Protein AF-A0A832K6R5-F1 (afdb_monomer)

Solvent-accessible surface area (backbone atoms only — not comparable to full-atom values): 10266 Å² total; per-residue (Å²): 134,84,82,78,75,84,70,87,78,79,54,73,65,67,72,42,62,40,43,35,38,43,34,38,44,28,71,60,88,85,54,95,47,67,65,58,51,36,52,52,49,33,44,78,78,39,61,68,74,54,73,56,98,76,30,43,34,41,79,48,27,33,39,30,78,76,49,78,47,78,53,94,74,34,39,38,40,36,29,38,37,37,66,19,28,43,72,40,52,34,45,51,51,53,28,46,50,75,52,17,74,45,34,41,41,35,38,57,48,74,44,87,55,59,34,64,69,46,48,60,68,72,26,89,45,72,68,88,71,89,59,61,98,66,44,66,49,58,30,49,48,95,45,72,63,29,56,34,40,36,41,37,34,55,83,71,30,30,40,34,41,40,31,44,38,40,91,74,23,69,50,58,48,52,54,50,48,58,51,44,73,61,20,45,68,130

Mean predicted aligned error: 9.2 Å

pLDDT: mean 78.08, std 15.53, range [36.84, 93.56]

Sequence (186 aa):
MKKTRNTRNRDKIGYLKYTGTLTFSSENRSRVNPVHDLVRSLAEYQRYKGRRDGYYSFTSGQVTLLNEVQHDDEVKLYLEFKSARPRFIDLLVEAALKQAEECILAFSIKGDSINFKALKEVSGLVDDGVGDESENFNVALPLEGASVKVAAYPKASMLSLLASLNRESLKPSEILRILFRKVLKK

Secondary structure (DSSP, 8-state):
-------TTS-TGGGPPEEEEEEEEE--TT-S-HHHHHHHHHHTTS-EEEEETTEEEESS-EEEEEEEEEETTEEEEEEEEEEE-HHHHHHHHHHHHTT-SEEEEEEEEE-TTB-HHHHHHHHS---S----TTS-EEEEEEETTEEEEEEEEGGGTEEEEEEEEETTSPPHHHHHHHHHHHHB--

Radius of gyration: 18.06 Å; Cα contacts (8 Å, |Δi|>4): 351; chains: 1; bounding box: 46×40×61 Å

Nearest PDB structures (foldseek):
  8iuf-assembly1_QB  TM=4.633E-01  e=1.280E-01  Euglena gracilis
  7bgb-assembly1_G  TM=3.757E-01  e=4.287E-01  Homo sapiens
  8ouf-assembly1_C  TM=3.525E-01  e=4.047E-01  Homo sapiens
  7bgb-assembly1_C  TM=3.266E-01  e=9.597E-01  Homo sapiens
  4net-assembly2_B  TM=1.671E-01  e=5.717E+00  Acinetobacter baumannii

Structure (mmCIF, N/CA/C/O backbone):
data_AF-A0A832K6R5-F1
#
_entry.id   AF-A0A832K6R5-F1
#
loop_
_atom_site.group_PDB
_atom_site.id
_atom_site.type_symbol
_atom_site.label_atom_id
_atom_site.label_alt_id
_atom_site.label_comp_id
_atom_site.label_asym_id
_atom_site.label_entity_id
_atom_site.label_seq_id
_atom_site.pdbx_PDB_ins_code
_atom_site.Cartn_x
_atom_site.Cartn_y
_atom_site.Cartn_z
_atom_site.occupancy
_atom_site.B_iso_or_equiv
_atom_site.auth_seq_id
_atom_site.auth_comp_id
_atom_site.auth_asym_id
_atom_site.auth_atom_id
_atom_site.pdbx_PDB_model_num
ATOM 1 N N . MET A 1 1 ? -9.248 29.033 -35.775 1.00 41.56 1 MET A N 1
ATOM 2 C CA . MET A 1 1 ? -8.436 27.811 -35.554 1.00 41.56 1 MET A CA 1
ATOM 3 C C . MET A 1 1 ? -8.776 27.218 -34.188 1.00 41.56 1 MET A C 1
ATOM 5 O O . MET A 1 1 ? -8.536 27.862 -33.173 1.00 41.56 1 MET A O 1
ATOM 9 N N . LYS A 1 2 ? -9.415 26.040 -34.151 1.00 37.12 2 LYS A N 1
ATOM 10 C CA . LYS A 1 2 ? -9.795 25.349 -32.907 1.00 37.12 2 LYS A CA 1
ATOM 11 C C . LYS A 1 2 ? -8.534 24.808 -32.220 1.00 37.12 2 LYS A C 1
ATOM 13 O O . LYS A 1 2 ? -7.867 23.942 -32.772 1.00 37.12 2 LYS A O 1
ATOM 18 N N . LYS A 1 3 ? -8.217 25.298 -31.016 1.00 37.50 3 LYS A N 1
ATOM 19 C CA . LYS A 1 3 ? -7.226 24.674 -30.125 1.00 37.50 3 LYS A CA 1
ATOM 20 C C . LYS A 1 3 ? -7.822 23.374 -29.584 1.00 37.50 3 LYS A C 1
ATOM 22 O O . LYS A 1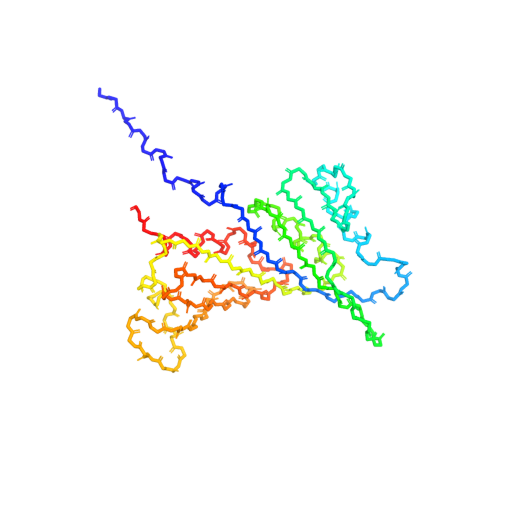 3 ? -8.564 23.387 -28.604 1.00 37.50 3 LYS A O 1
ATOM 27 N N . THR A 1 4 ? -7.515 22.251 -30.221 1.00 38.91 4 THR A N 1
ATOM 28 C CA . THR A 1 4 ? -7.760 20.911 -29.680 1.00 38.91 4 THR A CA 1
ATOM 29 C C . THR A 1 4 ? -6.878 20.736 -28.444 1.00 38.91 4 THR A C 1
ATOM 31 O O . THR A 1 4 ? -5.707 20.374 -28.526 1.00 38.91 4 THR A O 1
ATOM 34 N N . ARG A 1 5 ? -7.429 21.060 -27.267 1.00 39.88 5 ARG A N 1
ATOM 35 C CA . ARG A 1 5 ? -6.835 20.698 -25.977 1.00 39.88 5 ARG A CA 1
ATOM 36 C C . ARG A 1 5 ? -6.729 19.176 -25.936 1.00 39.88 5 ARG A C 1
ATOM 38 O O . ARG A 1 5 ? -7.737 18.484 -25.841 1.00 39.88 5 ARG A O 1
ATOM 45 N N . ASN A 1 6 ? -5.506 18.668 -26.020 1.00 36.84 6 ASN A N 1
ATOM 46 C CA . ASN A 1 6 ? -5.202 17.255 -25.864 1.00 36.84 6 ASN A CA 1
ATOM 47 C C . ASN A 1 6 ? -5.370 16.871 -24.379 1.00 36.84 6 ASN A C 1
ATOM 49 O O . ASN A 1 6 ? -4.419 16.863 -23.602 1.00 36.84 6 ASN A O 1
ATOM 53 N N . THR A 1 7 ? -6.614 16.642 -23.953 1.00 38.62 7 THR A N 1
ATOM 54 C CA . THR A 1 7 ? -7.007 16.255 -22.585 1.00 38.62 7 THR A CA 1
ATOM 55 C C . THR A 1 7 ? -6.908 14.749 -22.327 1.00 38.62 7 THR A C 1
ATOM 57 O O . THR A 1 7 ? -7.189 14.303 -21.219 1.00 38.62 7 THR A O 1
ATOM 60 N N . ARG A 1 8 ? -6.472 13.939 -23.303 1.00 40.12 8 ARG A N 1
ATOM 61 C CA . ARG A 1 8 ? -6.546 12.468 -23.220 1.00 40.12 8 ARG A CA 1
ATOM 62 C C . ARG A 1 8 ? -5.526 11.788 -22.299 1.00 40.12 8 ARG A C 1
ATOM 64 O O . ARG A 1 8 ? -5.692 10.607 -22.025 1.00 40.12 8 ARG A O 1
ATOM 71 N N . ASN A 1 9 ? -4.519 12.498 -21.785 1.00 40.19 9 ASN A N 1
ATOM 72 C CA . ASN A 1 9 ? -3.447 11.879 -20.989 1.00 40.19 9 ASN A CA 1
ATOM 73 C C . ASN A 1 9 ? -3.440 12.230 -19.494 1.00 40.19 9 ASN A C 1
ATOM 75 O O . ASN A 1 9 ? -2.520 11.814 -18.792 1.00 40.19 9 ASN A O 1
ATOM 79 N N . ARG A 1 10 ? -4.426 12.979 -18.974 1.00 37.56 10 ARG A N 1
ATOM 80 C CA . ARG A 1 10 ? -4.350 13.447 -17.579 1.00 37.56 10 ARG A CA 1
ATOM 81 C C . ARG A 1 10 ? -4.743 12.438 -16.500 1.00 37.56 10 ARG A C 1
ATOM 83 O O . ARG A 1 10 ? -4.185 12.576 -15.423 1.00 37.56 10 ARG A O 1
ATOM 90 N N . ASP A 1 11 ? -5.545 11.402 -16.762 1.00 46.94 11 ASP A N 1
ATOM 91 C CA . ASP A 1 11 ? -6.074 10.575 -15.657 1.00 46.94 11 ASP A CA 1
ATOM 92 C C . ASP A 1 11 ? -6.228 9.072 -15.957 1.00 46.94 11 ASP A C 1
ATOM 94 O O . ASP A 1 11 ? -7.131 8.440 -15.422 1.00 46.94 11 ASP A O 1
ATOM 98 N N . LYS A 1 12 ? -5.347 8.429 -16.746 1.00 50.97 12 LYS A N 1
ATOM 99 C CA . LYS A 1 12 ? -5.380 6.945 -16.855 1.00 50.97 12 LYS A CA 1
ATOM 100 C C . LYS A 1 12 ? -5.241 6.263 -15.481 1.00 50.97 12 LYS A C 1
ATOM 102 O O . LYS A 1 12 ? -5.856 5.233 -15.242 1.00 50.97 12 LYS A O 1
ATOM 107 N N . ILE A 1 13 ? -4.515 6.900 -14.560 1.00 52.34 13 ILE A N 1
ATOM 108 C CA . ILE A 1 13 ? -4.302 6.460 -13.172 1.00 52.34 13 ILE A CA 1
ATOM 109 C C . ILE A 1 13 ? -5.612 6.490 -12.363 1.00 52.34 13 ILE A C 1
ATOM 111 O O . ILE A 1 13 ? -5.863 5.596 -11.564 1.00 52.34 13 ILE A O 1
ATOM 115 N N . GLY A 1 14 ? -6.489 7.472 -12.607 1.00 50.75 14 GLY A N 1
ATOM 116 C CA . GLY A 1 14 ? -7.762 7.632 -11.891 1.00 50.75 14 GLY A CA 1
ATOM 117 C C . GLY A 1 14 ? -8.763 6.492 -12.111 1.00 50.75 14 GLY A C 1
ATOM 118 O O . GLY A 1 14 ? -9.665 6.306 -11.293 1.00 50.75 14 GLY A O 1
ATOM 119 N N . TYR A 1 15 ? -8.588 5.720 -13.188 1.00 51.62 15 TYR A N 1
ATOM 120 C CA . TYR A 1 15 ? -9.436 4.579 -13.544 1.00 51.62 15 TYR A CA 1
ATOM 121 C C . TYR A 1 15 ? -8.842 3.225 -13.145 1.00 51.62 15 TYR A C 1
ATOM 123 O O . TYR A 1 15 ? -9.534 2.210 -13.250 1.00 51.62 15 TYR A O 1
ATOM 131 N N . LEU A 1 16 ? -7.588 3.191 -12.687 1.00 62.53 16 LEU A N 1
ATOM 132 C CA . LEU A 1 16 ? -6.966 1.955 -12.235 1.00 62.53 16 LEU A CA 1
ATOM 133 C C . LEU A 1 16 ? -7.565 1.548 -10.889 1.00 62.53 16 LEU A C 1
ATOM 135 O O . LEU A 1 16 ? -7.694 2.346 -9.959 1.00 62.53 16 LEU A O 1
ATOM 139 N N . LYS A 1 17 ? -7.959 0.280 -10.823 1.00 65.81 17 LYS A N 1
ATOM 140 C CA . LYS A 1 17 ? -8.373 -0.382 -9.596 1.00 65.81 17 LYS A CA 1
ATOM 141 C C . LYS A 1 17 ? -7.177 -1.130 -9.042 1.00 65.81 17 LYS A C 1
ATOM 143 O O . LYS A 1 17 ? -6.614 -1.972 -9.735 1.00 65.81 17 LYS A O 1
ATOM 148 N N . TYR A 1 18 ? -6.825 -0.842 -7.800 1.00 73.69 18 TYR A N 1
ATOM 149 C CA . TYR A 1 18 ? -5.685 -1.466 -7.143 1.00 73.69 18 TYR A CA 1
ATOM 150 C C . TYR A 1 18 ? -6.144 -2.559 -6.189 1.00 73.69 18 TYR A C 1
ATOM 152 O O . TYR A 1 18 ? -7.237 -2.492 -5.614 1.00 73.69 18 TYR A O 1
ATOM 160 N N . THR A 1 19 ? -5.285 -3.564 -6.057 1.00 81.00 19 THR A N 1
ATOM 161 C CA . THR A 1 19 ? -5.368 -4.588 -5.022 1.00 81.00 19 THR A CA 1
ATOM 162 C C . THR A 1 19 ? -4.014 -4.697 -4.349 1.00 81.00 19 THR A C 1
ATOM 164 O O . THR A 1 19 ? -2.984 -4.672 -5.026 1.00 81.00 19 THR A O 1
ATOM 167 N N . GLY A 1 20 ? -4.015 -4.788 -3.030 1.00 85.81 20 GLY A N 1
ATOM 168 C CA . GLY A 1 20 ? -2.789 -4.820 -2.256 1.00 85.81 20 GLY A CA 1
ATOM 169 C C . GLY A 1 20 ? -3.057 -5.013 -0.785 1.00 85.81 20 GLY A C 1
ATOM 170 O O . GLY A 1 20 ? -4.200 -5.239 -0.384 1.00 85.81 20 GLY A O 1
ATOM 171 N N . THR A 1 21 ? -1.994 -4.907 -0.004 1.00 88.38 21 THR A N 1
ATOM 172 C CA . THR A 1 21 ? -2.042 -5.004 1.437 1.00 88.38 21 THR A CA 1
ATOM 173 C C . THR A 1 21 ? -1.595 -3.728 2.129 1.00 88.38 21 THR A C 1
ATOM 175 O O . THR A 1 21 ? -0.762 -2.975 1.626 1.00 88.38 21 THR A O 1
ATOM 178 N N . LEU A 1 22 ? -2.182 -3.474 3.293 1.00 86.06 22 LEU A N 1
ATOM 179 C CA . LEU A 1 22 ? -1.719 -2.455 4.221 1.00 86.06 22 LEU A CA 1
ATOM 180 C C . LEU A 1 22 ? -1.417 -3.127 5.552 1.00 86.06 22 LEU A C 1
ATOM 182 O O . LEU A 1 22 ? -2.254 -3.868 6.071 1.00 86.06 22 LEU A O 1
ATOM 186 N N . THR A 1 23 ? -0.244 -2.820 6.088 1.00 87.56 23 THR A N 1
ATOM 187 C CA . THR A 1 23 ? 0.207 -3.301 7.383 1.00 87.56 23 THR A CA 1
ATOM 188 C C . THR A 1 23 ? 0.514 -2.125 8.291 1.00 87.56 23 THR A C 1
ATOM 190 O O . THR A 1 23 ? 1.248 -1.230 7.888 1.00 87.56 23 THR A O 1
ATOM 193 N N . PHE A 1 24 ? -0.014 -2.102 9.509 1.00 85.88 24 PHE A N 1
ATOM 194 C CA . PHE A 1 24 ? 0.351 -1.089 10.504 1.00 85.88 24 PHE A CA 1
ATOM 195 C C . PHE A 1 24 ? 0.257 -1.653 11.915 1.00 85.88 24 PHE A C 1
ATOM 197 O O . PHE A 1 24 ? -0.439 -2.647 12.136 1.00 85.88 24 PHE A O 1
ATOM 204 N N . SER A 1 25 ? 0.976 -1.014 12.832 1.00 82.44 25 SER A N 1
ATOM 205 C CA . SER A 1 25 ? 1.022 -1.352 14.251 1.00 82.44 25 SER A CA 1
ATOM 206 C C . SER A 1 25 ? 0.207 -0.333 15.045 1.00 82.44 25 SER A C 1
ATOM 208 O O . SER A 1 25 ? 0.401 0.867 14.872 1.00 82.44 25 SER A O 1
ATOM 210 N N . SER A 1 26 ? -0.746 -0.785 15.860 1.00 75.06 26 SER A N 1
ATOM 211 C CA . SER A 1 26 ? -1.496 0.092 16.763 1.00 75.06 26 SER A CA 1
ATOM 212 C C . SER A 1 26 ? -1.046 -0.094 18.207 1.00 75.06 26 SER A C 1
ATOM 214 O O . SER A 1 26 ? -1.077 -1.208 18.724 1.00 75.06 26 SER A O 1
ATOM 216 N N . GLU A 1 27 ? -0.707 1.016 18.866 1.00 70.44 27 GLU A N 1
ATOM 217 C CA . GLU A 1 27 ? -0.172 1.064 20.239 1.00 70.44 27 GLU A CA 1
ATOM 218 C C . GLU A 1 27 ? -1.227 0.823 21.340 1.00 70.44 27 GLU A C 1
ATOM 220 O O . GLU A 1 27 ? -0.922 0.845 22.529 1.00 70.44 27 GLU A O 1
ATOM 225 N N . ASN A 1 28 ? -2.507 0.635 20.991 1.00 60.75 28 ASN A N 1
ATOM 226 C CA . ASN A 1 28 ? -3.593 0.598 21.975 1.00 60.75 28 ASN A CA 1
ATOM 227 C C . ASN A 1 28 ? -4.200 -0.805 22.154 1.00 60.75 28 ASN A C 1
ATOM 229 O O . ASN A 1 28 ? -5.185 -1.152 21.500 1.00 60.75 28 ASN A O 1
ATOM 233 N N . ARG A 1 29 ? -3.695 -1.560 23.146 1.00 55.84 29 ARG A N 1
ATOM 234 C CA . ARG A 1 29 ? -4.271 -2.842 23.627 1.00 55.84 29 ARG A CA 1
ATOM 235 C C . ARG A 1 29 ? -5.748 -2.749 24.047 1.00 55.84 29 ARG A C 1
ATOM 237 O O . ARG A 1 29 ? -6.459 -3.746 24.045 1.00 55.84 29 ARG A O 1
ATOM 244 N N . SER A 1 30 ? -6.209 -1.567 24.462 1.00 53.38 30 SER A N 1
ATOM 245 C CA . SER A 1 30 ? -7.528 -1.361 25.087 1.00 53.38 30 SER A CA 1
ATOM 246 C C . SER A 1 30 ? -8.703 -1.321 24.101 1.00 53.38 30 SER A C 1
ATOM 248 O O . SER A 1 30 ? -9.866 -1.313 24.515 1.00 53.38 30 SER A O 1
ATOM 250 N N . ARG A 1 31 ? -8.432 -1.280 22.792 1.00 55.72 31 ARG A N 1
ATOM 251 C CA . ARG A 1 31 ? -9.469 -1.183 21.762 1.00 55.72 31 ARG A CA 1
ATOM 252 C C . ARG A 1 31 ? -10.012 -2.567 21.437 1.00 55.72 31 ARG A C 1
ATOM 254 O O . ARG A 1 31 ? -9.317 -3.420 20.906 1.00 55.72 31 ARG A O 1
ATOM 261 N N . VAL A 1 32 ? -11.306 -2.740 21.701 1.00 58.72 32 VAL A N 1
ATOM 262 C CA . VAL A 1 32 ? -12.073 -3.989 21.538 1.00 58.72 32 VAL A CA 1
ATOM 263 C C . VAL A 1 32 ? -12.008 -4.559 20.107 1.00 58.72 32 VAL A C 1
ATOM 265 O O . VAL A 1 32 ? -12.307 -5.734 19.912 1.00 58.72 32 VAL A O 1
ATOM 268 N N . ASN A 1 33 ? -11.623 -3.757 19.100 1.00 74.19 33 ASN A N 1
ATOM 269 C CA . ASN A 1 33 ? -11.402 -4.220 17.729 1.00 74.19 33 ASN A CA 1
ATOM 270 C C . ASN A 1 33 ? -10.647 -3.159 16.874 1.00 74.19 33 ASN A C 1
ATOM 272 O O . ASN A 1 33 ? -11.279 -2.213 16.391 1.00 74.19 33 ASN A O 1
ATOM 276 N N . PRO A 1 34 ? -9.328 -3.277 16.641 1.00 74.56 34 PRO A N 1
ATOM 277 C CA . PRO A 1 34 ? -8.549 -2.266 15.905 1.00 74.56 34 PRO A CA 1
ATOM 278 C C . PRO A 1 34 ? -8.948 -2.137 14.419 1.00 74.56 34 PRO A C 1
ATOM 280 O O . PRO A 1 34 ? -8.844 -1.063 13.822 1.00 74.56 34 PRO A O 1
ATOM 283 N N . VAL A 1 35 ? -9.520 -3.185 13.818 1.00 81.06 35 VAL A N 1
ATOM 284 C CA . VAL A 1 35 ? -10.094 -3.108 12.460 1.00 81.06 35 VAL A CA 1
ATOM 285 C C . VAL A 1 35 ? -11.376 -2.288 12.436 1.00 81.06 35 VAL A C 1
ATOM 287 O O . VAL A 1 35 ? -11.601 -1.518 11.502 1.00 81.06 35 VAL A O 1
ATOM 290 N N . HIS A 1 36 ? -12.223 -2.420 13.456 1.00 83.94 36 HIS A N 1
ATOM 291 C CA . HIS A 1 36 ? -13.424 -1.600 13.581 1.00 83.94 36 HIS A CA 1
ATOM 292 C C . HIS A 1 36 ? -13.073 -0.112 13.676 1.00 83.94 36 HIS A C 1
ATOM 294 O O . HIS A 1 36 ? -13.731 0.716 13.048 1.00 83.94 36 HIS A O 1
ATOM 300 N N . ASP A 1 37 ? -12.013 0.228 14.405 1.00 84.69 37 ASP A N 1
ATOM 301 C CA . ASP A 1 37 ? -11.551 1.607 14.521 1.00 84.69 37 ASP A CA 1
ATOM 302 C C . ASP A 1 37 ? -11.005 2.151 13.204 1.00 84.69 37 ASP A C 1
ATOM 304 O O . ASP A 1 37 ? -11.357 3.268 12.826 1.00 84.69 37 ASP A O 1
ATOM 308 N N . LEU A 1 38 ? -10.249 1.346 12.451 1.00 87.94 38 LEU A N 1
ATOM 309 C CA . LEU A 1 38 ? -9.852 1.705 11.091 1.00 87.94 38 LEU A CA 1
ATOM 310 C C . LEU A 1 38 ? -11.064 1.957 10.191 1.00 87.94 38 LEU A C 1
ATOM 312 O O . LEU A 1 38 ? -11.116 2.968 9.494 1.00 87.94 38 LEU A O 1
ATOM 316 N N . VAL A 1 39 ? -12.046 1.054 10.199 1.00 88.44 39 VAL A N 1
ATOM 317 C CA . VAL A 1 39 ? -13.267 1.180 9.390 1.00 88.44 39 VAL A CA 1
ATOM 318 C C . VAL A 1 39 ? -14.047 2.432 9.782 1.00 88.44 39 VAL A C 1
ATOM 320 O O . VAL A 1 39 ? -14.514 3.150 8.897 1.00 88.44 39 VAL A O 1
ATOM 323 N N . ARG A 1 40 ? -14.150 2.727 11.083 1.00 89.94 40 ARG A N 1
ATOM 324 C CA . ARG A 1 40 ? -14.783 3.945 11.601 1.00 89.94 40 ARG A CA 1
ATOM 325 C C . ARG A 1 40 ? -14.042 5.192 11.125 1.00 89.94 40 ARG A C 1
ATOM 327 O O . ARG A 1 40 ? -14.680 6.078 10.569 1.00 89.94 40 ARG A O 1
ATOM 334 N N . SER A 1 41 ? -12.717 5.232 11.263 1.00 90.06 41 SER A N 1
ATOM 335 C CA . SER A 1 41 ? -11.901 6.351 10.782 1.00 90.06 41 SER A CA 1
ATOM 336 C C . SER A 1 41 ? -12.001 6.529 9.269 1.00 90.06 41 SER A C 1
ATOM 338 O O . SER A 1 41 ? -12.097 7.651 8.792 1.00 90.06 41 SER A O 1
ATOM 340 N N . LEU A 1 42 ? -12.052 5.446 8.494 1.00 90.12 42 LEU A N 1
ATOM 341 C CA . LEU A 1 42 ? -12.227 5.525 7.045 1.00 90.12 42 LEU A CA 1
ATOM 342 C C . LEU A 1 42 ? -13.633 6.010 6.651 1.00 90.12 42 LEU A C 1
ATOM 344 O O . LEU A 1 42 ? -13.789 6.714 5.649 1.00 90.12 42 LEU A O 1
ATOM 348 N N . ALA A 1 43 ? -14.654 5.671 7.443 1.00 90.50 43 ALA A N 1
ATOM 349 C CA . ALA A 1 43 ? -16.030 6.115 7.236 1.00 90.50 43 ALA A CA 1
ATOM 350 C C . ALA A 1 43 ? -16.219 7.632 7.436 1.00 90.50 43 ALA A C 1
ATOM 352 O O . ALA A 1 43 ? -17.163 8.192 6.881 1.00 90.50 43 ALA A O 1
ATOM 353 N N . GLU A 1 44 ? -15.303 8.312 8.137 1.00 89.88 44 GLU A N 1
ATOM 354 C CA . GLU A 1 44 ? -15.264 9.784 8.224 1.00 89.88 44 GLU A CA 1
ATOM 355 C C . GLU A 1 44 ? -14.979 10.435 6.857 1.00 89.88 44 GLU A C 1
ATOM 357 O O . GLU A 1 44 ? -15.403 11.559 6.595 1.00 89.88 44 GLU A O 1
ATOM 362 N N . TYR A 1 45 ? -14.297 9.720 5.955 1.00 86.50 45 TYR A N 1
ATOM 363 C CA . TYR A 1 45 ? -13.836 10.246 4.664 1.00 86.50 45 TYR A CA 1
ATOM 364 C C . TYR A 1 45 ? -14.555 9.658 3.446 1.00 86.50 45 TYR A C 1
ATOM 366 O O . TYR A 1 45 ? -14.482 10.197 2.333 1.00 86.50 45 TYR A O 1
ATOM 374 N N . GLN A 1 46 ? -15.201 8.505 3.610 1.00 89.00 46 GLN A N 1
ATOM 375 C CA . GLN A 1 46 ? -15.859 7.765 2.540 1.00 89.00 46 GLN A CA 1
ATOM 376 C C . GLN A 1 46 ? -17.176 7.175 3.019 1.00 89.00 46 GLN A C 1
ATOM 378 O O . GLN A 1 46 ? -17.256 6.554 4.072 1.00 89.00 46 GLN A O 1
ATOM 383 N N . ARG A 1 47 ? -18.200 7.243 2.164 1.00 91.69 47 ARG A N 1
ATOM 384 C CA . ARG A 1 47 ? -19.474 6.576 2.434 1.00 91.69 47 ARG A CA 1
ATOM 385 C C . ARG A 1 47 ? -19.278 5.059 2.515 1.00 91.69 47 ARG A C 1
ATOM 387 O O . ARG A 1 47 ? -19.022 4.414 1.487 1.00 91.69 47 ARG A O 1
ATOM 394 N N . TYR A 1 48 ? -19.449 4.529 3.723 1.00 93.25 48 TYR A N 1
ATOM 395 C CA . TYR A 1 48 ? -19.549 3.105 4.024 1.00 93.25 48 TYR A CA 1
ATOM 396 C C . TYR A 1 48 ? -20.856 2.531 3.460 1.00 93.25 48 TYR A C 1
ATOM 398 O O . TYR A 1 48 ? -21.913 3.159 3.532 1.00 93.25 48 TYR A O 1
ATOM 406 N N . LYS A 1 49 ? -20.771 1.356 2.837 1.00 92.25 49 LYS A N 1
ATOM 407 C CA . LYS A 1 49 ? -21.892 0.663 2.179 1.00 92.25 49 LYS A CA 1
ATOM 408 C C . LYS A 1 49 ? -22.353 -0.583 2.932 1.00 92.25 49 LYS A C 1
ATOM 410 O O . LYS A 1 49 ? -23.388 -1.135 2.578 1.00 92.25 49 LYS A O 1
ATOM 415 N N . GLY A 1 50 ? -21.598 -1.018 3.938 1.00 91.69 50 GLY A N 1
ATOM 416 C CA . GLY A 1 50 ? -21.890 -2.216 4.719 1.00 91.69 50 GLY A CA 1
ATOM 417 C C . GLY A 1 50 ? -20.787 -3.268 4.642 1.00 91.69 50 GLY A C 1
ATOM 418 O O . GLY A 1 50 ? -19.773 -3.099 3.955 1.00 91.69 50 GLY A O 1
ATOM 419 N N . ARG A 1 51 ? -21.012 -4.365 5.366 1.00 91.62 51 ARG A N 1
ATOM 420 C CA . ARG A 1 51 ? -20.119 -5.522 5.458 1.00 91.62 51 ARG A CA 1
ATOM 421 C C . ARG A 1 51 ? -20.775 -6.731 4.801 1.00 91.62 51 ARG A C 1
ATOM 423 O O . ARG A 1 51 ? -21.946 -6.993 5.061 1.00 91.62 51 ARG A O 1
ATOM 430 N N . ARG A 1 52 ? -20.029 -7.473 3.983 1.00 87.38 52 ARG A N 1
ATOM 431 C CA . ARG A 1 52 ? -20.483 -8.726 3.361 1.00 87.38 52 ARG A CA 1
ATOM 432 C C . ARG A 1 52 ? -19.294 -9.655 3.122 1.00 87.38 52 ARG A C 1
ATOM 434 O O . ARG A 1 52 ? -18.264 -9.189 2.650 1.00 87.38 52 ARG A O 1
ATOM 441 N N . ASP A 1 53 ? -19.442 -10.938 3.448 1.00 82.38 53 ASP A N 1
ATOM 442 C CA . ASP A 1 53 ? -18.442 -11.989 3.187 1.00 82.38 53 ASP A CA 1
ATOM 443 C C . ASP A 1 53 ? -17.030 -11.637 3.709 1.00 82.38 53 ASP A C 1
ATOM 445 O O . ASP A 1 53 ? -16.026 -11.868 3.045 1.00 82.38 53 ASP A O 1
ATOM 449 N N . GLY A 1 54 ? -16.952 -10.998 4.884 1.00 82.81 54 GLY A N 1
ATOM 450 C CA . GLY A 1 54 ? -15.690 -10.536 5.487 1.00 82.81 54 GLY A CA 1
ATOM 451 C C . GLY A 1 54 ? -15.191 -9.167 5.000 1.00 82.81 54 GLY A C 1
ATOM 452 O O . GLY A 1 54 ? -14.424 -8.522 5.710 1.00 82.81 54 GLY A O 1
ATOM 453 N N . TYR A 1 55 ? -15.704 -8.654 3.879 1.00 88.50 55 TYR A N 1
ATOM 454 C CA . TYR A 1 55 ? -15.311 -7.363 3.313 1.00 88.50 55 TYR A CA 1
ATOM 455 C C . TYR A 1 55 ? -16.117 -6.195 3.883 1.00 88.50 55 TYR A C 1
ATOM 457 O O . TYR A 1 55 ? -17.350 -6.219 3.915 1.00 88.50 55 TYR A O 1
ATOM 465 N N . TYR A 1 56 ? -15.421 -5.113 4.215 1.00 92.50 56 TYR A N 1
ATOM 466 C CA . TYR A 1 56 ? -15.973 -3.788 4.481 1.00 92.50 56 TYR A CA 1
ATOM 467 C C . TYR A 1 56 ? -16.004 -2.993 3.173 1.00 92.50 56 TYR A C 1
ATOM 469 O O . TYR A 1 56 ? -14.968 -2.711 2.567 1.00 92.50 56 TYR A O 1
ATOM 477 N N . SER A 1 57 ? -17.203 -2.653 2.704 1.00 92.81 57 SER A N 1
ATOM 478 C CA . SER A 1 57 ? -17.395 -2.001 1.408 1.00 92.81 57 SER A CA 1
ATOM 479 C C . SER A 1 57 ? -17.586 -0.496 1.548 1.00 92.81 57 SER A C 1
ATOM 481 O O . SER A 1 57 ? -18.400 -0.024 2.340 1.00 92.81 57 SER A O 1
ATOM 483 N N . PHE A 1 58 ? -16.897 0.263 0.703 1.00 93.56 58 PHE A N 1
ATOM 484 C CA . PHE A 1 58 ? -17.002 1.714 0.606 1.00 93.56 58 PHE A CA 1
ATOM 485 C C . PHE A 1 58 ? -17.338 2.128 -0.827 1.00 93.56 58 PHE A C 1
ATOM 487 O O . PHE A 1 58 ? -17.378 1.328 -1.764 1.00 93.56 58 PHE A O 1
ATOM 494 N N . THR A 1 59 ? -17.609 3.414 -1.028 1.00 90.38 59 THR A N 1
ATOM 495 C CA . THR A 1 59 ? -17.940 3.932 -2.363 1.00 90.38 59 THR A CA 1
ATOM 496 C C . THR A 1 59 ? -16.778 3.832 -3.351 1.00 90.38 59 THR A C 1
ATOM 498 O O . THR A 1 59 ? -17.025 3.614 -4.538 1.00 90.38 59 THR A O 1
ATOM 501 N N . SER A 1 60 ? -15.537 3.918 -2.867 1.00 88.38 60 SER A N 1
ATOM 502 C CA . SER A 1 60 ? -14.335 3.968 -3.711 1.00 88.38 60 SER A CA 1
ATOM 503 C C . SER A 1 60 ? -13.402 2.758 -3.578 1.00 88.38 60 SER A C 1
ATOM 505 O O . SER A 1 60 ? -12.319 2.782 -4.161 1.00 88.38 60 SER A O 1
ATOM 507 N N . GLY A 1 61 ? -13.803 1.718 -2.841 1.00 89.94 61 GLY A N 1
ATOM 508 C CA . GLY A 1 61 ? -12.992 0.521 -2.625 1.00 89.94 61 GLY A CA 1
ATOM 509 C C . GLY A 1 61 ? -13.594 -0.431 -1.595 1.00 89.94 61 GLY A C 1
ATOM 510 O O . GLY A 1 61 ? -14.654 -0.167 -1.024 1.00 89.94 61 GLY A O 1
ATOM 511 N N . GLN A 1 62 ? -12.913 -1.549 -1.377 1.00 91.38 62 GLN A N 1
ATOM 512 C CA . GLN A 1 62 ? -13.237 -2.542 -0.355 1.00 91.38 62 GLN A CA 1
ATOM 513 C C . GLN A 1 62 ? -11.986 -2.848 0.459 1.00 91.38 62 GLN A C 1
ATOM 515 O O . GLN A 1 62 ? -10.886 -2.787 -0.089 1.00 91.38 62 GLN A O 1
ATOM 520 N N . VAL A 1 63 ? -12.164 -3.188 1.734 1.00 91.81 63 VAL A N 1
ATOM 521 C CA . VAL A 1 63 ? -11.088 -3.617 2.637 1.00 91.81 63 VAL A CA 1
ATOM 522 C C . VAL A 1 63 ? -11.530 -4.883 3.360 1.00 91.81 63 VAL A C 1
ATOM 524 O O . VAL A 1 63 ? -12.685 -4.984 3.765 1.00 91.81 63 VAL A O 1
ATOM 527 N N . THR A 1 64 ? -10.630 -5.839 3.540 1.00 90.25 64 THR A N 1
ATOM 528 C CA . THR A 1 64 ? -10.827 -6.999 4.412 1.00 90.25 64 THR A CA 1
ATOM 529 C C . THR A 1 64 ? -9.629 -7.162 5.331 1.00 90.25 64 THR A C 1
ATOM 531 O O . THR A 1 64 ? -8.501 -6.848 4.953 1.00 90.25 64 THR A O 1
ATOM 534 N N . LEU A 1 65 ? -9.872 -7.664 6.538 1.00 88.31 65 LEU A N 1
ATOM 535 C CA . LEU A 1 65 ? -8.808 -8.141 7.411 1.00 88.31 65 LEU A CA 1
ATOM 536 C C . LEU A 1 65 ? -8.364 -9.518 6.920 1.00 88.31 65 LEU A C 1
ATOM 538 O O . LEU A 1 65 ? -9.199 -10.410 6.782 1.00 88.31 65 LEU A O 1
ATOM 542 N N . LEU A 1 66 ? -7.073 -9.672 6.635 1.00 85.56 66 LEU A N 1
ATOM 543 C CA . LEU A 1 66 ? -6.463 -10.965 6.329 1.00 85.56 66 LEU A CA 1
ATOM 544 C C . LEU A 1 66 ? -5.959 -11.643 7.596 1.00 85.56 66 LEU A C 1
ATOM 546 O O . LEU A 1 66 ? -6.178 -12.834 7.786 1.00 85.56 66 LEU A O 1
ATOM 550 N N . ASN A 1 67 ? -5.253 -10.883 8.430 1.00 84.06 67 ASN A N 1
ATOM 551 C CA . ASN A 1 67 ? -4.651 -11.396 9.646 1.00 84.06 67 AS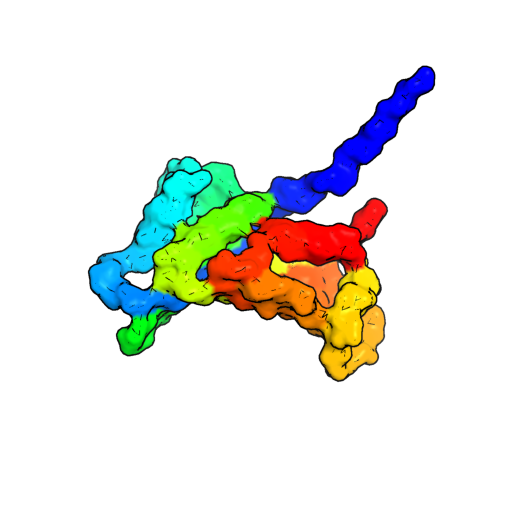N A CA 1
ATOM 552 C C . ASN A 1 67 ? -4.483 -10.282 10.681 1.00 84.06 67 ASN A C 1
ATOM 554 O O . ASN A 1 67 ? -4.299 -9.115 10.330 1.00 84.06 67 ASN A O 1
ATOM 558 N N . GLU A 1 68 ? -4.500 -10.667 11.947 1.00 84.94 68 GLU A N 1
ATOM 559 C CA . GLU A 1 68 ? -4.203 -9.819 13.094 1.00 84.94 68 GLU A CA 1
ATOM 560 C C . GLU A 1 68 ? -3.170 -10.552 13.944 1.00 84.94 68 GLU A C 1
ATOM 562 O O . GLU A 1 68 ? -3.377 -11.701 14.331 1.00 84.94 68 GLU A O 1
ATOM 567 N N . VAL A 1 69 ? -2.038 -9.900 14.197 1.00 84.69 69 VAL A N 1
ATOM 568 C CA . VAL A 1 69 ? -0.981 -10.438 15.053 1.00 84.69 69 VAL A CA 1
ATOM 569 C C . VAL A 1 69 ? -0.842 -9.517 16.249 1.00 84.69 69 VAL A C 1
ATOM 571 O O . VAL A 1 69 ? -0.586 -8.326 16.087 1.00 84.69 69 VAL A O 1
ATOM 574 N N . GLN A 1 70 ? -1.027 -10.073 17.439 1.00 80.56 70 GLN A N 1
ATOM 575 C CA . GLN A 1 70 ? -0.843 -9.358 18.694 1.00 80.56 70 GLN A CA 1
ATOM 576 C C . GLN A 1 70 ? 0.535 -9.706 19.256 1.00 80.56 70 GLN A C 1
ATOM 578 O O . GLN A 1 70 ? 0.857 -10.883 19.436 1.00 80.56 70 GLN A O 1
ATOM 583 N N . HIS A 1 71 ? 1.342 -8.683 19.506 1.00 76.25 71 HIS A N 1
ATOM 584 C CA . HIS A 1 71 ? 2.552 -8.769 20.318 1.00 76.25 71 HIS A CA 1
ATOM 585 C C . HIS A 1 71 ? 2.330 -8.000 21.614 1.00 76.25 71 HIS A C 1
ATOM 587 O O . HIS A 1 71 ? 1.289 -7.363 21.775 1.00 76.25 71 HIS A O 1
ATOM 593 N N . ASP A 1 72 ? 3.296 -8.073 22.535 1.00 71.75 72 ASP A N 1
ATOM 594 C CA . ASP A 1 72 ? 3.149 -7.450 23.841 1.00 71.75 72 ASP A CA 1
ATOM 595 C C . ASP A 1 72 ? 2.709 -5.984 23.691 1.00 71.75 72 ASP A C 1
ATOM 597 O O . ASP A 1 72 ? 1.604 -5.680 24.098 1.00 71.75 72 ASP A O 1
ATOM 601 N N . ASP A 1 73 ? 3.395 -5.081 23.004 1.00 73.31 73 ASP A N 1
ATOM 602 C CA . ASP A 1 73 ? 2.970 -3.662 23.033 1.00 73.31 73 ASP A CA 1
ATOM 603 C C . ASP A 1 73 ? 2.260 -3.175 21.766 1.00 73.31 73 ASP A C 1
ATOM 605 O O . ASP A 1 73 ? 2.002 -1.983 21.601 1.00 73.31 73 ASP A O 1
ATOM 609 N N . GLU A 1 74 ? 1.886 -4.097 20.878 1.00 74.25 74 GLU A N 1
ATOM 610 C CA . GLU A 1 74 ? 1.350 -3.735 19.572 1.00 74.25 74 GLU A CA 1
ATOM 611 C C . GLU A 1 74 ? 0.354 -4.732 18.981 1.00 74.25 74 GLU A C 1
ATOM 613 O O . GLU A 1 74 ? 0.452 -5.949 19.150 1.00 74.25 74 GLU A O 1
ATOM 618 N N . VAL A 1 75 ? -0.572 -4.200 18.179 1.00 77.25 75 VAL A N 1
ATOM 619 C CA . VAL A 1 75 ? -1.391 -5.005 17.271 1.00 77.25 75 VAL A CA 1
ATOM 620 C C . VAL A 1 75 ? -1.037 -4.690 15.829 1.00 77.25 75 VAL A C 1
ATOM 622 O O . VAL A 1 75 ? -1.261 -3.577 15.351 1.00 77.25 75 VAL A O 1
ATOM 625 N N . LYS A 1 76 ? -0.540 -5.699 15.115 1.00 82.94 76 LYS A N 1
ATOM 626 C CA . LYS A 1 76 ? -0.209 -5.621 13.698 1.00 82.94 76 LYS A CA 1
ATOM 627 C C . LYS A 1 76 ? -1.362 -6.139 12.852 1.00 82.94 76 LYS A C 1
ATOM 629 O O . LYS A 1 76 ? -1.705 -7.323 12.885 1.00 82.94 76 LYS A O 1
ATOM 634 N N . LEU A 1 77 ? -1.942 -5.249 12.058 1.00 85.06 77 LEU A N 1
ATOM 635 C CA . LEU A 1 77 ? -3.047 -5.574 11.162 1.00 85.06 77 LEU A CA 1
ATOM 636 C C . LEU A 1 77 ? -2.548 -5.801 9.749 1.00 85.06 77 LEU A C 1
ATOM 638 O O . LEU A 1 77 ? -1.814 -4.972 9.236 1.00 85.06 77 LEU A O 1
ATOM 642 N N . TYR A 1 78 ? -2.994 -6.879 9.110 1.00 85.75 78 TYR A N 1
ATOM 643 C CA . TYR A 1 78 ? -2.743 -7.166 7.701 1.00 85.75 78 TYR A CA 1
ATOM 644 C C . TYR A 1 78 ? -4.058 -7.068 6.950 1.00 85.75 78 TYR A C 1
ATOM 646 O O . TYR A 1 78 ? -4.949 -7.905 7.103 1.00 85.75 78 TYR A O 1
ATOM 654 N N . LEU A 1 79 ? -4.194 -6.035 6.137 1.00 88.38 79 LEU A N 1
ATOM 655 C CA . LEU A 1 79 ? -5.426 -5.739 5.421 1.00 88.38 79 LEU A CA 1
ATOM 656 C C . LEU A 1 79 ? -5.215 -6.004 3.951 1.00 88.38 79 LEU A C 1
ATOM 658 O O . LEU A 1 79 ? -4.157 -5.676 3.441 1.00 88.38 79 LEU A O 1
ATOM 662 N N . GLU A 1 80 ? -6.225 -6.513 3.262 1.00 89.12 80 GLU A N 1
ATOM 663 C CA . GLU A 1 80 ? -6.281 -6.485 1.806 1.00 89.12 80 GLU A CA 1
ATOM 664 C C . GLU A 1 80 ? -7.284 -5.419 1.377 1.00 89.12 80 GLU A C 1
ATOM 666 O O . GLU A 1 80 ? -8.409 -5.376 1.878 1.00 89.12 80 GLU A O 1
ATOM 671 N N . PHE A 1 81 ? -6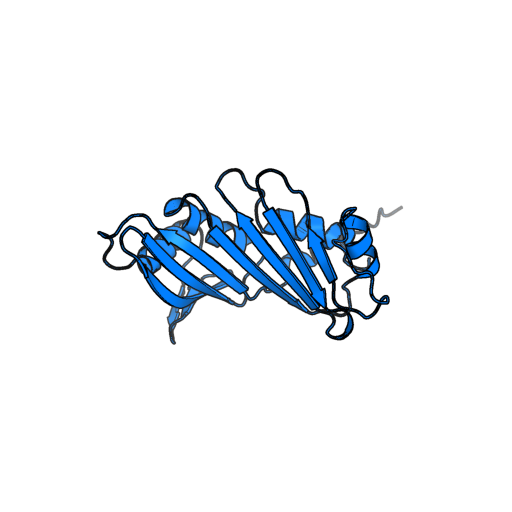.907 -4.572 0.425 1.00 88.00 81 PHE A N 1
ATOM 672 C CA . PHE A 1 81 ? -7.850 -3.702 -0.267 1.00 88.00 81 PHE A CA 1
ATOM 673 C C . PHE A 1 81 ? -8.060 -4.179 -1.697 1.00 88.00 81 PHE A C 1
ATOM 675 O O . PHE A 1 81 ? -7.127 -4.638 -2.349 1.00 88.00 81 PHE A O 1
ATOM 682 N N . LYS A 1 82 ? -9.287 -4.047 -2.202 1.00 84.81 82 LYS A N 1
ATOM 683 C CA . LYS A 1 82 ? -9.690 -4.472 -3.550 1.00 84.81 82 LYS A CA 1
ATOM 684 C C . LYS A 1 82 ? -10.526 -3.404 -4.234 1.00 84.81 82 LYS A C 1
ATOM 686 O O . LYS A 1 82 ? -11.250 -2.638 -3.593 1.00 84.81 82 LYS A O 1
ATOM 691 N N . SER A 1 83 ? -10.454 -3.375 -5.568 1.00 80.56 83 SER A N 1
ATOM 692 C CA . SER A 1 83 ? -11.179 -2.410 -6.409 1.00 80.56 83 SER A CA 1
ATOM 693 C C . SER A 1 83 ? -10.989 -0.945 -5.977 1.00 80.56 83 SER A C 1
ATOM 695 O O . SER A 1 83 ? -11.869 -0.113 -6.208 1.00 80.56 83 SER A O 1
ATOM 697 N N . ALA A 1 84 ? -9.855 -0.634 -5.346 1.00 81.44 84 ALA A N 1
ATOM 698 C CA . ALA A 1 84 ? -9.579 0.676 -4.778 1.00 81.44 84 ALA A CA 1
ATOM 699 C C . ALA A 1 84 ? -9.241 1.676 -5.883 1.00 81.44 84 ALA A C 1
ATOM 701 O O . ALA A 1 84 ? -8.393 1.397 -6.728 1.00 81.44 84 ALA A O 1
ATOM 702 N N . ARG A 1 85 ? -9.875 2.849 -5.870 1.00 83.69 85 ARG A N 1
ATOM 703 C CA . ARG A 1 85 ? -9.415 4.010 -6.654 1.00 83.69 85 ARG A CA 1
ATOM 704 C C . ARG A 1 85 ? -8.184 4.636 -5.982 1.00 83.69 85 ARG A C 1
ATOM 706 O O . ARG A 1 85 ? -8.078 4.513 -4.765 1.00 83.69 85 ARG A O 1
ATOM 713 N N . PRO A 1 86 ? -7.318 5.389 -6.690 1.00 82.06 86 PRO A N 1
ATOM 714 C CA . PRO A 1 86 ? -6.114 5.976 -6.083 1.00 82.06 86 PRO A CA 1
ATOM 715 C C . PRO A 1 86 ? -6.385 6.740 -4.777 1.00 82.06 86 PRO A C 1
ATOM 717 O O . PRO A 1 86 ? -5.766 6.468 -3.757 1.00 82.06 86 PRO A O 1
ATOM 720 N N . ARG A 1 87 ? -7.401 7.616 -4.775 1.00 86.94 87 ARG A N 1
ATOM 721 C CA . ARG A 1 87 ? -7.795 8.392 -3.586 1.00 86.94 87 ARG A CA 1
ATOM 722 C C . ARG A 1 87 ? -8.241 7.518 -2.410 1.00 86.94 87 ARG A C 1
ATOM 724 O O . ARG A 1 87 ? -8.136 7.940 -1.270 1.00 86.94 87 ARG A O 1
ATOM 731 N N . PHE A 1 88 ? -8.773 6.324 -2.666 1.00 89.44 88 PHE A N 1
ATOM 732 C CA . PHE A 1 88 ? -9.164 5.413 -1.591 1.00 89.44 88 PHE A CA 1
ATOM 733 C C . PHE A 1 88 ? -7.946 4.897 -0.823 1.00 89.44 88 PHE A C 1
ATOM 735 O O . PHE A 1 88 ? -8.022 4.769 0.391 1.00 89.44 88 PHE A O 1
ATOM 742 N N . ILE A 1 89 ? -6.829 4.654 -1.516 1.00 89.81 89 ILE A N 1
ATOM 743 C CA . ILE A 1 89 ? -5.573 4.217 -0.893 1.00 89.81 89 ILE A CA 1
ATOM 744 C C . ILE A 1 89 ? -5.027 5.322 0.015 1.00 89.81 89 ILE A C 1
ATOM 746 O O . ILE A 1 89 ? -4.635 5.032 1.139 1.00 89.81 89 ILE A O 1
ATOM 750 N N . ASP A 1 90 ? -5.080 6.582 -0.432 1.00 92.06 90 ASP A N 1
ATOM 751 C CA . ASP A 1 90 ? -4.668 7.728 0.392 1.00 92.06 90 ASP A CA 1
ATOM 752 C C . ASP A 1 90 ? -5.458 7.789 1.701 1.00 92.06 90 ASP A C 1
ATOM 754 O O . ASP A 1 90 ? -4.876 7.899 2.773 1.00 92.06 90 ASP A O 1
ATOM 758 N N . LEU A 1 91 ? -6.787 7.672 1.612 1.00 93.25 91 LEU A N 1
ATOM 759 C CA . LEU A 1 91 ? -7.669 7.731 2.779 1.00 93.25 91 LEU A CA 1
ATOM 760 C C . LEU A 1 91 ? -7.491 6.521 3.700 1.00 93.25 91 LEU A C 1
ATOM 762 O O . LEU A 1 91 ? -7.630 6.649 4.912 1.00 93.25 91 LEU A O 1
ATOM 766 N N . LEU A 1 92 ? -7.187 5.351 3.136 1.00 92.06 92 LEU A N 1
ATOM 767 C CA . LEU A 1 92 ? -6.898 4.146 3.905 1.00 92.06 92 LEU A CA 1
ATOM 768 C C . LEU A 1 92 ? -5.603 4.306 4.714 1.00 92.06 92 LEU A C 1
ATOM 770 O O . LEU A 1 92 ? -5.590 3.988 5.901 1.00 92.06 92 LEU A O 1
ATOM 774 N N . VAL A 1 93 ? -4.547 4.837 4.092 1.00 92.25 93 VAL A N 1
ATOM 775 C CA . VAL A 1 93 ? -3.280 5.157 4.768 1.00 92.25 93 VAL A CA 1
ATOM 776 C C . VAL A 1 93 ? -3.488 6.243 5.823 1.00 92.25 93 VAL A C 1
ATOM 778 O O . VAL A 1 93 ? -3.050 6.078 6.955 1.00 92.25 93 VAL A O 1
ATOM 781 N N . GLU A 1 94 ? -4.230 7.306 5.509 1.00 92.94 94 GLU A N 1
ATOM 782 C CA . GLU A 1 94 ? -4.554 8.370 6.468 1.00 92.94 94 GLU A CA 1
ATOM 783 C C . GLU A 1 94 ? -5.311 7.828 7.694 1.00 92.94 94 GLU A C 1
ATOM 785 O O . GLU A 1 94 ? -4.980 8.162 8.831 1.00 92.94 94 GLU A O 1
ATOM 790 N N . ALA A 1 95 ? -6.287 6.938 7.488 1.00 91.50 95 ALA A N 1
ATOM 791 C CA . ALA A 1 95 ? -7.023 6.294 8.575 1.00 91.50 95 ALA A CA 1
ATOM 792 C C . ALA A 1 95 ? -6.144 5.357 9.427 1.00 91.50 95 ALA A C 1
ATOM 794 O O . ALA A 1 95 ? -6.364 5.248 10.635 1.00 91.50 95 ALA A O 1
ATOM 795 N N . ALA A 1 96 ? -5.154 4.694 8.826 1.00 90.00 96 ALA A N 1
ATOM 796 C CA . ALA A 1 96 ? -4.193 3.866 9.552 1.00 90.00 96 ALA A CA 1
ATOM 797 C C . ALA A 1 96 ? -3.223 4.716 10.385 1.00 90.00 96 ALA A C 1
ATOM 799 O O . ALA A 1 96 ? -3.031 4.447 11.567 1.00 90.00 96 ALA A O 1
ATOM 800 N N . LEU A 1 97 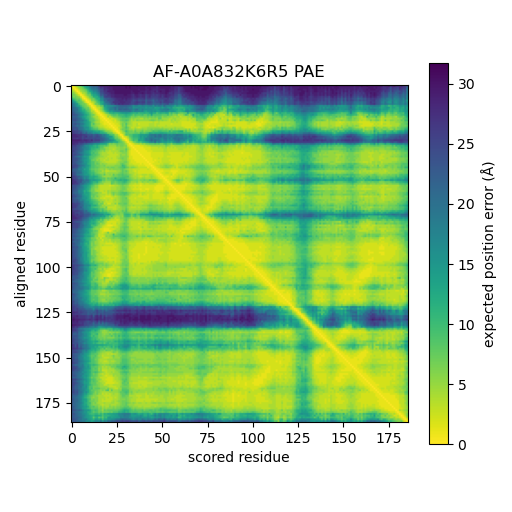? -2.704 5.809 9.823 1.00 90.19 97 LEU A N 1
ATOM 801 C CA . LEU A 1 97 ? -1.772 6.723 10.498 1.00 90.19 97 LEU A CA 1
ATOM 802 C C . LEU A 1 97 ? -2.415 7.576 11.610 1.00 90.19 97 LEU A C 1
ATOM 804 O O . LEU A 1 97 ? -1.724 8.272 12.358 1.00 90.19 97 LEU A O 1
ATOM 808 N N . LYS A 1 98 ? -3.744 7.526 11.773 1.00 88.88 98 LYS A N 1
ATOM 809 C CA . LYS A 1 98 ? -4.418 8.001 12.998 1.00 88.88 98 LYS A CA 1
ATOM 810 C C . LYS A 1 98 ? -4.178 7.086 14.201 1.00 88.88 98 LYS A C 1
ATOM 812 O O . LYS A 1 98 ? -4.375 7.516 15.332 1.00 88.88 98 LYS A O 1
ATOM 817 N N . GLN A 1 99 ? -3.819 5.830 13.954 1.00 85.12 99 GLN A N 1
ATOM 818 C CA . GLN A 1 99 ? -3.707 4.770 14.959 1.00 85.12 99 GLN A CA 1
ATOM 819 C C . GLN A 1 99 ? -2.278 4.244 15.120 1.00 85.12 99 GLN A C 1
ATOM 821 O O . GLN A 1 99 ? -2.046 3.447 16.025 1.00 85.12 99 GLN A O 1
ATOM 826 N N . ALA A 1 100 ? -1.376 4.679 14.239 1.00 86.44 100 ALA A N 1
ATOM 827 C CA . ALA A 1 100 ? 0.009 4.253 14.120 1.00 86.44 100 ALA A CA 1
ATOM 828 C C . ALA A 1 100 ? 0.886 5.441 13.705 1.00 86.44 100 ALA A C 1
ATOM 830 O O . ALA A 1 100 ? 0.408 6.347 13.015 1.00 86.44 100 ALA A O 1
ATOM 831 N N . GLU A 1 101 ? 2.165 5.424 14.067 1.00 87.75 101 GLU A N 1
ATOM 832 C CA . GLU A 1 101 ? 3.143 6.390 13.549 1.00 87.75 101 GLU A CA 1
ATOM 833 C C . GLU A 1 101 ? 3.564 6.069 12.106 1.00 87.75 101 GLU A C 1
ATOM 835 O O . GLU A 1 101 ? 3.764 6.976 11.295 1.00 87.75 101 GLU A O 1
ATOM 840 N N . GLU A 1 102 ? 3.623 4.777 11.771 1.00 89.75 102 GLU A N 1
ATOM 841 C CA . GLU A 1 102 ? 4.042 4.260 10.469 1.00 89.75 102 GLU A CA 1
ATOM 842 C C . GLU A 1 102 ? 3.096 3.158 9.960 1.00 89.75 102 GLU A C 1
ATOM 844 O O . GLU A 1 102 ? 2.475 2.410 10.722 1.00 89.75 102 GLU A O 1
ATOM 849 N N . CYS A 1 103 ? 3.002 3.030 8.637 1.00 90.69 103 CYS A N 1
ATOM 850 C CA . CYS A 1 103 ? 2.399 1.890 7.964 1.00 90.69 103 CYS A CA 1
ATOM 851 C C . CYS A 1 103 ? 3.222 1.443 6.747 1.00 90.69 103 CYS A C 1
ATOM 853 O O . CYS A 1 103 ? 3.910 2.228 6.100 1.00 90.69 103 CYS A O 1
ATOM 855 N N . ILE A 1 104 ? 3.100 0.164 6.406 1.00 91.69 104 ILE A N 1
ATOM 856 C CA . ILE A 1 104 ? 3.695 -0.452 5.225 1.00 91.69 104 ILE A CA 1
ATOM 857 C C . ILE A 1 104 ? 2.580 -0.748 4.225 1.00 91.69 104 ILE A C 1
ATOM 859 O O . ILE A 1 104 ? 1.707 -1.583 4.467 1.00 91.69 104 ILE A O 1
ATOM 863 N N . LEU A 1 105 ? 2.624 -0.084 3.076 1.00 91.62 105 LEU A N 1
ATOM 864 C CA . LEU A 1 105 ? 1.718 -0.293 1.955 1.00 91.62 105 LEU A CA 1
ATOM 865 C C . LEU A 1 105 ? 2.398 -1.163 0.896 1.00 91.62 105 LEU A C 1
ATOM 867 O O . LEU A 1 105 ? 3.466 -0.809 0.401 1.00 91.62 105 LEU A O 1
ATOM 871 N N . ALA A 1 106 ? 1.755 -2.253 0.486 1.00 89.88 106 ALA A N 1
ATOM 872 C CA . ALA A 1 106 ? 2.211 -3.078 -0.624 1.00 89.88 106 ALA A CA 1
ATOM 873 C C . ALA A 1 106 ? 1.103 -3.266 -1.665 1.00 89.88 106 ALA A C 1
ATOM 875 O O . ALA A 1 106 ? -0.041 -3.537 -1.322 1.00 89.88 106 ALA A O 1
ATOM 876 N N . PHE A 1 107 ? 1.403 -3.166 -2.955 1.00 86.12 107 PHE A N 1
ATOM 877 C CA . PHE A 1 107 ? 0.456 -3.564 -4.004 1.00 86.12 107 PHE A CA 1
ATOM 878 C C . PHE A 1 107 ? 1.172 -3.921 -5.296 1.00 86.12 107 PHE A C 1
ATOM 880 O O . PHE A 1 107 ? 2.306 -3.514 -5.532 1.00 86.12 107 PHE A O 1
ATOM 887 N N . SER A 1 108 ? 0.483 -4.667 -6.156 1.00 84.00 108 SER A N 1
ATOM 888 C CA . SER A 1 108 ? 1.010 -5.064 -7.460 1.00 84.00 108 SER A CA 1
ATOM 889 C C . SER A 1 108 ? 0.137 -4.555 -8.591 1.00 84.00 108 SER A C 1
ATOM 891 O O . SER A 1 108 ? -1.075 -4.379 -8.456 1.00 84.00 108 SER A O 1
ATOM 893 N N . ILE A 1 109 ? 0.780 -4.300 -9.721 1.00 82.06 109 ILE A N 1
ATOM 894 C CA . ILE A 1 109 ? 0.179 -3.710 -10.906 1.00 82.06 109 ILE A CA 1
ATOM 895 C C . ILE A 1 109 ? 0.637 -4.512 -12.096 1.00 82.06 109 ILE A C 1
ATOM 897 O O . ILE A 1 109 ? 1.833 -4.676 -12.312 1.00 82.06 109 ILE A O 1
ATOM 901 N N . LYS A 1 110 ? -0.333 -4.978 -12.875 1.00 83.25 110 LYS A N 1
ATOM 902 C CA . LYS A 1 110 ? -0.106 -5.757 -14.082 1.00 83.25 110 LYS A CA 1
ATOM 903 C C . LYS A 1 110 ? -0.614 -4.986 -15.296 1.00 83.25 110 LYS A C 1
ATOM 905 O O . LYS A 1 110 ? -1.738 -4.488 -15.275 1.00 83.25 110 LYS A O 1
ATOM 910 N N . GLY A 1 111 ? 0.196 -4.893 -16.343 1.00 80.12 111 GLY A N 1
ATOM 911 C CA . GLY A 1 111 ? -0.202 -4.308 -17.617 1.00 80.12 111 GLY A CA 1
ATOM 912 C C . GLY A 1 111 ? 0.949 -4.160 -18.608 1.00 80.12 111 GLY A C 1
ATOM 913 O O . GLY A 1 111 ? 2.046 -3.736 -18.254 1.00 80.12 111 GLY A O 1
ATOM 914 N N . ASP A 1 112 ? 0.666 -4.418 -19.882 1.00 78.38 112 ASP A N 1
ATOM 915 C CA . ASP A 1 112 ? 1.663 -4.383 -20.968 1.00 78.38 112 ASP A CA 1
ATOM 916 C C . ASP A 1 112 ? 2.142 -2.960 -21.316 1.00 78.38 112 ASP A C 1
ATOM 918 O O . ASP A 1 112 ? 3.101 -2.756 -22.063 1.00 78.38 112 ASP A O 1
ATOM 922 N N . SER A 1 113 ? 1.482 -1.941 -20.757 1.00 79.25 113 SER A N 1
ATOM 923 C CA . SER A 1 113 ? 1.864 -0.535 -20.902 1.00 79.25 113 SER A CA 1
ATOM 924 C C . SER A 1 113 ? 3.023 -0.105 -19.996 1.00 79.25 113 SER A C 1
ATOM 926 O O . SER A 1 113 ? 3.425 1.061 -20.061 1.00 79.25 113 SER A O 1
ATOM 928 N N . ILE A 1 114 ? 3.534 -0.992 -19.133 1.00 81.69 114 ILE A N 1
ATOM 929 C CA . ILE A 1 114 ? 4.666 -0.698 -18.247 1.00 81.69 114 ILE A CA 1
ATOM 930 C C . ILE A 1 114 ? 5.957 -0.649 -19.073 1.00 81.69 114 ILE A C 1
ATOM 932 O O . ILE A 1 114 ? 6.328 -1.589 -19.773 1.00 81.69 114 ILE A O 1
ATOM 936 N N . ASN A 1 115 ? 6.656 0.476 -18.991 1.00 84.06 115 ASN A N 1
ATOM 937 C CA . ASN A 1 115 ? 7.968 0.684 -19.576 1.00 84.06 115 ASN A CA 1
ATOM 938 C C . ASN A 1 115 ? 9.050 0.369 -18.532 1.00 84.06 115 ASN A C 1
ATOM 940 O O . ASN A 1 115 ? 9.485 1.244 -17.783 1.00 84.06 115 ASN A O 1
ATOM 944 N N . PHE A 1 116 ? 9.477 -0.895 -18.488 1.00 84.31 116 PHE A N 1
ATOM 945 C CA . PHE A 1 116 ? 10.506 -1.370 -17.555 1.00 84.31 116 PHE A CA 1
ATOM 946 C C . PHE A 1 116 ? 11.875 -0.728 -17.783 1.00 84.31 116 PHE A C 1
ATOM 948 O O . PHE A 1 116 ? 12.606 -0.504 -16.823 1.00 84.31 116 PHE A O 1
ATOM 955 N N . LYS A 1 117 ? 12.191 -0.362 -19.029 1.00 82.38 117 LYS A N 1
ATOM 956 C CA . LYS A 1 117 ? 13.414 0.375 -19.351 1.00 82.38 117 LYS A CA 1
ATOM 957 C C . LYS A 1 117 ? 13.421 1.747 -18.681 1.00 82.38 117 LYS A C 1
ATOM 959 O O . LYS A 1 117 ? 14.350 2.066 -17.949 1.00 82.38 117 LYS A O 1
ATOM 964 N N . ALA A 1 118 ? 12.330 2.499 -18.829 1.00 81.25 118 ALA A N 1
ATOM 965 C CA . ALA A 1 118 ? 12.187 3.783 -18.151 1.00 81.25 118 ALA A CA 1
ATOM 966 C C . ALA A 1 118 ? 12.221 3.635 -16.621 1.00 81.25 118 ALA A C 1
ATOM 968 O O . ALA A 1 118 ? 12.784 4.490 -15.951 1.00 81.25 118 ALA A O 1
ATOM 969 N N . LEU A 1 119 ? 11.665 2.551 -16.057 1.00 81.25 119 LEU A N 1
ATOM 970 C CA . LEU A 1 119 ? 11.731 2.280 -14.615 1.00 81.25 119 LEU A CA 1
ATOM 971 C C . LEU A 1 119 ? 13.174 2.077 -14.120 1.00 81.25 119 LEU A C 1
ATOM 973 O O . LEU A 1 119 ? 13.518 2.639 -13.082 1.00 81.25 119 LEU A O 1
ATOM 977 N N . LYS A 1 120 ? 14.020 1.344 -14.8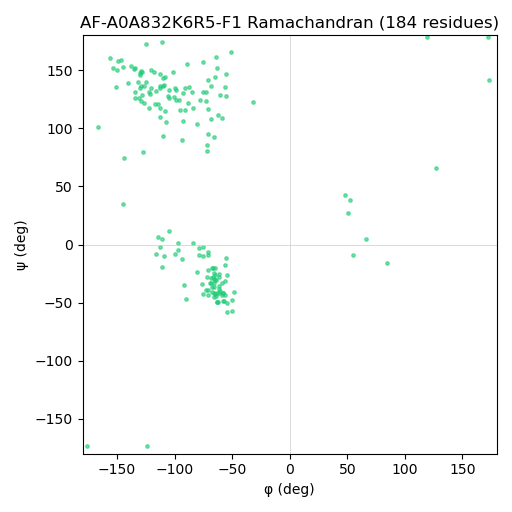66 1.00 77.75 120 LYS A N 1
ATOM 978 C CA . LYS A 1 120 ? 15.457 1.210 -14.555 1.00 77.75 120 LYS A CA 1
ATOM 979 C C . LYS A 1 120 ? 16.143 2.584 -14.528 1.00 77.75 120 LYS A C 1
ATOM 981 O O . LYS A 1 120 ? 16.891 2.873 -13.599 1.00 77.75 120 LYS A O 1
ATOM 986 N N . GLU A 1 121 ? 15.820 3.462 -15.476 1.00 75.50 121 GLU A N 1
ATOM 987 C CA . GLU A 1 121 ? 16.403 4.811 -15.584 1.00 75.50 121 GLU A CA 1
ATOM 988 C C . GLU A 1 121 ? 15.990 5.765 -14.445 1.00 75.50 121 GLU A C 1
ATOM 990 O O . GLU A 1 121 ? 16.759 6.657 -14.094 1.00 75.50 121 GLU A O 1
ATOM 995 N N . VAL A 1 122 ? 14.805 5.596 -13.834 1.00 70.81 122 VAL A N 1
ATOM 996 C CA . VAL A 1 122 ? 14.377 6.431 -12.687 1.00 70.81 122 VAL A CA 1
ATOM 997 C C . VAL A 1 122 ? 15.239 6.190 -11.449 1.00 70.81 122 VAL A C 1
ATOM 999 O O . VAL A 1 122 ? 15.359 7.083 -10.614 1.00 70.81 122 VAL A O 1
ATOM 1002 N N . SER A 1 123 ? 15.801 4.990 -11.320 1.00 61.44 123 SER A N 1
ATOM 1003 C CA . SER A 1 123 ? 16.392 4.526 -10.071 1.00 61.44 123 SER A CA 1
ATOM 1004 C C . SER A 1 123 ? 17.714 5.202 -9.727 1.00 61.44 123 SER A C 1
ATOM 1006 O O . SER A 1 123 ? 17.950 5.448 -8.552 1.00 61.44 123 SER A O 1
ATOM 1008 N N . GLY A 1 124 ? 18.597 5.471 -10.702 1.00 54.00 124 GLY A N 1
ATOM 1009 C CA . GLY A 1 124 ? 19.990 5.905 -10.465 1.00 54.00 124 GLY A CA 1
ATOM 1010 C C . GLY A 1 124 ? 20.837 4.977 -9.563 1.00 54.00 124 GLY A C 1
ATOM 1011 O O . GLY A 1 124 ? 22.043 5.158 -9.459 1.00 54.00 124 GLY A O 1
ATOM 1012 N N . LEU A 1 125 ? 20.197 3.991 -8.937 1.00 49.09 125 LEU A N 1
ATOM 1013 C CA . LEU A 1 125 ? 20.616 3.069 -7.896 1.00 49.09 125 LEU A CA 1
ATOM 1014 C C . LEU A 1 125 ? 19.912 1.752 -8.238 1.00 49.09 125 LEU A C 1
ATOM 1016 O O . LEU A 1 125 ? 18.869 1.400 -7.681 1.00 49.09 125 LEU A O 1
ATOM 1020 N N . VAL A 1 126 ? 20.428 1.084 -9.265 1.00 51.78 126 VAL A N 1
ATOM 1021 C CA . VAL A 1 126 ? 20.134 -0.328 -9.488 1.00 51.78 126 VAL A CA 1
ATOM 1022 C C . VAL A 1 126 ? 21.057 -1.065 -8.529 1.00 51.78 126 VAL A C 1
ATOM 1024 O O . VAL A 1 126 ? 22.262 -1.089 -8.762 1.00 51.78 126 VAL A O 1
ATOM 1027 N N . ASP A 1 127 ? 20.504 -1.571 -7.425 1.00 46.66 127 ASP A N 1
ATOM 1028 C CA . ASP A 1 127 ? 21.233 -2.473 -6.530 1.00 46.66 127 ASP A CA 1
ATOM 1029 C C . ASP A 1 127 ? 21.715 -3.678 -7.353 1.00 46.66 127 ASP A C 1
ATOM 1031 O O . ASP A 1 127 ? 20.982 -4.197 -8.201 1.00 46.66 127 ASP A O 1
ATOM 1035 N N . ASP A 1 128 ? 22.971 -4.042 -7.132 1.00 42.62 128 ASP A N 1
ATOM 1036 C CA . ASP A 1 128 ? 23.800 -4.972 -7.893 1.00 42.62 128 ASP A CA 1
ATOM 1037 C C . ASP A 1 128 ? 23.064 -6.139 -8.577 1.00 42.62 128 ASP A C 1
ATOM 1039 O O . ASP A 1 128 ? 22.435 -6.983 -7.939 1.00 42.62 128 ASP A O 1
ATOM 1043 N N . GLY A 1 129 ? 23.228 -6.228 -9.903 1.00 43.81 129 GLY A N 1
ATOM 1044 C CA . GLY A 1 129 ? 22.797 -7.376 -10.704 1.00 43.81 129 GLY A CA 1
ATOM 1045 C C . GLY A 1 129 ? 21.915 -6.995 -11.885 1.00 43.81 129 GLY A C 1
ATOM 1046 O O . GLY A 1 129 ? 20.744 -7.368 -11.945 1.00 43.81 129 GLY A O 1
ATOM 1047 N N . VAL A 1 130 ? 22.469 -6.267 -12.861 1.00 42.78 130 VAL A N 1
ATOM 1048 C CA . VAL A 1 130 ? 21.820 -6.113 -14.171 1.00 42.78 130 VAL A CA 1
ATOM 1049 C C . VAL A 1 130 ? 21.927 -7.440 -14.916 1.00 42.78 130 VAL A C 1
ATOM 1051 O O . VAL A 1 130 ? 22.838 -7.670 -15.705 1.00 42.78 130 VAL A O 1
ATOM 1054 N N . GLY A 1 131 ? 20.965 -8.308 -14.642 1.00 47.38 131 GLY A N 1
ATOM 1055 C CA . GLY A 1 131 ? 20.477 -9.269 -15.605 1.00 47.38 131 GLY A CA 1
ATOM 1056 C C . GLY A 1 131 ? 19.816 -8.579 -16.799 1.00 47.38 131 GLY A C 1
ATOM 1057 O O . GLY A 1 131 ? 19.443 -7.398 -16.728 1.00 47.38 131 GLY A O 1
ATOM 1058 N N . ASP A 1 132 ? 19.679 -9.324 -17.893 1.00 54.12 132 ASP A N 1
ATOM 1059 C CA . ASP A 1 132 ? 19.208 -8.867 -19.205 1.00 54.12 132 ASP A CA 1
ATOM 1060 C C . ASP A 1 132 ? 17.876 -8.076 -19.125 1.00 54.12 132 ASP A C 1
ATOM 1062 O O . ASP A 1 132 ? 17.162 -8.114 -18.119 1.00 54.12 132 ASP A O 1
ATOM 1066 N N . GLU A 1 133 ? 17.464 -7.355 -20.176 1.00 55.69 133 GLU A N 1
ATOM 1067 C CA . GLU A 1 133 ? 16.224 -6.534 -20.177 1.00 55.69 133 GLU A CA 1
ATOM 1068 C C . GLU A 1 133 ? 14.933 -7.317 -19.808 1.00 55.69 133 GLU A C 1
ATOM 1070 O O . GLU A 1 133 ? 13.894 -6.717 -19.522 1.00 55.69 133 GLU A O 1
ATOM 1075 N N . SER A 1 134 ? 15.010 -8.650 -19.757 1.00 62.22 134 SER A N 1
ATOM 1076 C CA . SER A 1 134 ? 13.941 -9.581 -19.382 1.00 62.22 134 SER A CA 1
ATOM 1077 C C . SER A 1 134 ? 13.961 -10.069 -17.923 1.00 62.22 134 SER A C 1
ATOM 1079 O O . SER A 1 134 ? 13.059 -10.812 -17.523 1.00 62.22 134 SER A O 1
ATOM 1081 N N . GLU A 1 135 ? 14.968 -9.699 -17.135 1.00 79.00 135 GLU A N 1
ATOM 1082 C CA . GLU A 1 135 ? 15.146 -10.192 -15.770 1.00 79.00 135 GLU A CA 1
ATOM 1083 C C . GLU A 1 135 ? 14.427 -9.332 -14.731 1.00 79.00 135 GLU A C 1
ATOM 1085 O O . GLU A 1 135 ? 14.122 -8.158 -14.950 1.00 79.00 135 GLU A O 1
ATOM 1090 N N . ASN A 1 136 ? 14.111 -9.953 -13.595 1.00 84.00 136 ASN A N 1
ATOM 1091 C CA . ASN A 1 136 ? 13.488 -9.259 -12.479 1.00 84.00 136 ASN A CA 1
ATOM 1092 C C . ASN A 1 136 ? 14.512 -8.326 -11.831 1.00 84.00 136 ASN A C 1
ATOM 1094 O O . ASN A 1 136 ? 15.675 -8.690 -11.690 1.00 84.00 136 ASN A O 1
ATOM 1098 N N . PHE A 1 137 ? 14.079 -7.145 -11.406 1.00 83.50 137 PHE A N 1
ATOM 1099 C CA . PHE A 1 137 ? 14.967 -6.178 -10.763 1.00 83.50 137 PHE A CA 1
ATOM 1100 C C . PHE A 1 137 ? 14.227 -5.368 -9.704 1.00 83.50 137 PHE A C 1
ATOM 1102 O O . PHE A 1 137 ? 13.000 -5.257 -9.741 1.00 83.50 137 PHE A O 1
ATOM 1109 N N . ASN A 1 138 ? 14.979 -4.783 -8.774 1.00 83.19 138 ASN A N 1
ATOM 1110 C CA . ASN A 1 138 ? 14.448 -3.889 -7.753 1.00 83.19 138 ASN A CA 1
ATOM 1111 C C . ASN A 1 138 ? 14.958 -2.466 -7.973 1.00 83.19 138 ASN A C 1
ATOM 1113 O O . ASN A 1 138 ? 16.075 -2.249 -8.431 1.00 83.19 138 ASN A O 1
ATOM 1117 N N . VAL A 1 139 ? 14.117 -1.497 -7.637 1.00 82.00 139 VAL A N 1
ATOM 1118 C CA . VAL A 1 139 ? 14.415 -0.070 -7.699 1.00 82.00 139 VAL A CA 1
ATOM 1119 C C . VAL A 1 139 ? 14.023 0.560 -6.374 1.00 82.00 139 VAL A C 1
ATOM 1121 O O . VAL A 1 139 ? 12.875 0.438 -5.947 1.00 82.00 139 VAL A O 1
ATOM 1124 N N . ALA A 1 140 ? 14.953 1.270 -5.745 1.00 81.44 140 ALA A N 1
ATOM 1125 C CA . ALA A 1 140 ? 14.622 2.206 -4.682 1.00 81.44 140 ALA A CA 1
ATOM 1126 C C . ALA A 1 140 ? 14.247 3.557 -5.304 1.00 81.44 140 ALA A C 1
ATOM 1128 O O . ALA A 1 140 ? 14.949 4.070 -6.175 1.00 81.44 140 ALA A O 1
ATOM 1129 N N . LEU A 1 141 ? 13.126 4.131 -4.875 1.00 78.12 141 LEU A N 1
ATOM 1130 C CA . LEU A 1 141 ? 12.715 5.476 -5.258 1.00 78.12 141 LEU A CA 1
ATOM 1131 C C . LEU A 1 141 ? 12.906 6.390 -4.046 1.00 78.12 141 LEU A C 1
ATOM 1133 O O . LEU A 1 141 ? 12.100 6.311 -3.116 1.00 78.12 141 LEU A O 1
ATOM 1137 N N . PRO A 1 142 ? 13.943 7.247 -4.032 1.00 68.44 142 PRO A N 1
ATOM 1138 C CA . PRO A 1 142 ? 14.101 8.227 -2.970 1.00 68.44 142 PRO A CA 1
ATOM 1139 C C . PRO A 1 142 ? 12.986 9.268 -3.105 1.00 68.44 142 PRO A C 1
ATOM 1141 O O . PRO A 1 142 ? 12.966 10.060 -4.048 1.00 68.44 142 PRO A O 1
ATOM 1144 N N . LEU A 1 143 ? 12.025 9.228 -2.185 1.00 77.50 143 LEU A N 1
ATOM 1145 C CA . LEU A 1 143 ? 10.918 10.172 -2.095 1.00 77.50 143 LEU A CA 1
ATOM 1146 C C . LEU A 1 143 ? 10.907 10.773 -0.688 1.00 77.50 143 LEU A C 1
ATOM 1148 O O . LEU A 1 143 ? 11.169 10.075 0.289 1.00 77.50 143 LEU A O 1
ATOM 1152 N N . GLU A 1 144 ? 10.636 12.072 -0.583 1.00 72.56 144 GLU A N 1
ATOM 1153 C CA . GLU A 1 144 ? 10.642 12.772 0.706 1.00 72.56 144 GLU A CA 1
ATOM 1154 C C . GLU A 1 144 ? 9.700 12.095 1.710 1.00 72.56 144 GLU A C 1
ATOM 1156 O O . GLU A 1 144 ? 8.537 11.808 1.408 1.00 72.56 144 GLU A O 1
ATOM 1161 N N . GLY A 1 145 ? 10.243 11.790 2.891 1.00 71.81 145 GLY A N 1
ATOM 1162 C CA . GLY A 1 145 ? 9.510 11.169 3.990 1.00 71.81 145 GLY A CA 1
ATOM 1163 C C . GLY A 1 145 ? 9.035 9.736 3.735 1.00 71.81 145 GLY A C 1
ATOM 1164 O O . GLY A 1 145 ? 8.330 9.212 4.586 1.00 71.81 145 GLY A O 1
ATOM 1165 N N . ALA A 1 146 ? 9.372 9.088 2.611 1.00 78.75 146 ALA A N 1
ATOM 1166 C CA . ALA A 1 146 ? 8.890 7.747 2.270 1.00 78.75 146 ALA A CA 1
ATOM 1167 C C . ALA A 1 146 ? 10.015 6.838 1.758 1.00 78.75 146 ALA A C 1
ATOM 1169 O O . ALA A 1 146 ? 10.741 7.178 0.824 1.00 78.75 146 ALA A O 1
ATOM 1170 N N . SER A 1 147 ? 10.101 5.624 2.304 1.00 84.12 147 SER A N 1
ATOM 1171 C CA . SER A 1 147 ? 10.968 4.582 1.744 1.00 84.12 147 SER A CA 1
ATOM 1172 C C . SER A 1 147 ? 10.163 3.737 0.768 1.00 84.12 147 SER A C 1
ATOM 1174 O O . SER A 1 147 ? 9.304 2.960 1.186 1.00 84.12 147 SER A O 1
ATOM 1176 N N . VAL A 1 148 ? 10.402 3.907 -0.536 1.00 87.75 148 VAL A N 1
ATOM 1177 C CA . VAL A 1 148 ? 9.661 3.202 -1.591 1.00 87.75 148 VAL A CA 1
ATOM 1178 C C . VAL A 1 148 ? 10.585 2.262 -2.354 1.00 87.75 148 VAL A C 1
ATOM 1180 O O . VAL A 1 148 ? 11.550 2.686 -2.987 1.00 87.75 148 VAL A O 1
ATOM 1183 N N . LYS A 1 149 ? 10.247 0.974 -2.339 1.00 89.31 149 LYS A N 1
ATOM 1184 C CA . LYS A 1 149 ? 10.878 -0.076 -3.139 1.00 89.31 149 LYS A CA 1
ATOM 1185 C C . LYS A 1 149 ? 9.906 -0.548 -4.211 1.00 89.31 149 LYS A C 1
ATOM 1187 O O . LYS A 1 149 ? 8.726 -0.775 -3.946 1.00 89.31 149 LYS A O 1
ATOM 1192 N N . VAL A 1 150 ? 10.405 -0.716 -5.426 1.00 88.25 150 VAL A N 1
ATOM 1193 C CA . VAL A 1 150 ? 9.648 -1.230 -6.564 1.00 88.25 150 VAL A CA 1
ATOM 1194 C C . VAL A 1 150 ? 10.347 -2.472 -7.089 1.00 88.25 150 VAL A C 1
ATOM 1196 O O . VAL A 1 150 ? 11.471 -2.385 -7.568 1.00 88.25 150 VAL A O 1
ATOM 1199 N N . ALA A 1 151 ? 9.670 -3.613 -7.025 1.00 88.94 151 ALA A N 1
ATOM 1200 C CA . ALA A 1 151 ? 10.096 -4.840 -7.683 1.00 88.94 151 ALA A CA 1
ATOM 1201 C C . ALA A 1 151 ? 9.447 -4.920 -9.066 1.00 88.94 151 ALA A C 1
ATOM 1203 O O . ALA A 1 151 ? 8.237 -4.737 -9.209 1.00 88.94 151 ALA A O 1
ATOM 1204 N N . ALA A 1 152 ? 10.235 -5.187 -10.096 1.00 88.44 152 ALA A N 1
ATOM 1205 C CA . ALA A 1 152 ? 9.788 -5.282 -11.473 1.00 88.44 152 ALA A CA 1
ATOM 1206 C C . ALA A 1 152 ? 9.919 -6.714 -11.988 1.00 88.44 152 ALA A C 1
ATOM 1208 O O . ALA A 1 152 ? 10.948 -7.360 -11.803 1.00 88.44 152 ALA A O 1
ATOM 1209 N N . TYR A 1 153 ? 8.883 -7.170 -12.691 1.00 89.12 153 TYR A N 1
ATOM 1210 C CA . TYR A 1 153 ? 8.781 -8.500 -13.284 1.00 89.12 153 TYR A CA 1
ATOM 1211 C C . TYR A 1 153 ? 8.422 -8.374 -14.776 1.00 89.12 153 TYR A C 1
ATOM 1213 O O . TYR A 1 153 ? 7.248 -8.534 -15.143 1.00 89.12 153 TYR A O 1
ATOM 1221 N N . PRO A 1 154 ? 9.396 -8.069 -15.660 1.00 88.00 154 PRO A N 1
ATOM 1222 C CA . PRO A 1 154 ? 9.127 -7.773 -17.069 1.00 88.00 154 PRO A CA 1
ATOM 1223 C C . PRO A 1 154 ? 8.377 -8.884 -17.808 1.00 88.00 154 PRO A C 1
ATOM 1225 O O . PRO A 1 154 ? 7.398 -8.607 -18.497 1.00 88.00 154 PRO A O 1
ATOM 1228 N N . LYS A 1 155 ? 8.762 -10.152 -17.599 1.00 87.25 155 LYS A N 1
ATOM 1229 C CA . LYS A 1 155 ? 8.111 -11.323 -18.224 1.00 87.25 155 LYS A CA 1
ATOM 1230 C C . LYS A 1 155 ? 6.637 -11.488 -17.838 1.00 87.25 155 LYS A C 1
ATOM 1232 O O . LYS A 1 155 ? 5.875 -12.089 -18.585 1.00 87.25 155 LYS A O 1
ATOM 1237 N N . ALA A 1 156 ? 6.236 -10.967 -16.679 1.00 86.25 156 ALA A N 1
ATOM 1238 C CA . ALA A 1 156 ? 4.859 -11.018 -16.194 1.00 86.25 156 ALA A CA 1
ATOM 1239 C C . ALA A 1 156 ? 4.065 -9.735 -16.501 1.00 86.25 156 ALA A C 1
ATOM 1241 O O . ALA A 1 156 ? 2.907 -9.629 -16.078 1.00 86.25 156 ALA A O 1
ATOM 1242 N N . SER A 1 157 ? 4.678 -8.756 -17.183 1.00 86.81 157 SER A N 1
ATOM 1243 C CA . SER A 1 157 ? 4.157 -7.394 -17.340 1.00 86.81 157 SER A CA 1
ATOM 1244 C C . SER A 1 157 ? 3.697 -6.810 -16.001 1.00 86.81 157 SER A C 1
ATOM 1246 O O . SER A 1 157 ? 2.612 -6.238 -15.911 1.00 86.81 157 SER A O 1
ATOM 1248 N N . MET A 1 158 ? 4.473 -7.011 -14.931 1.00 88.31 158 MET A N 1
ATOM 1249 C CA . MET A 1 158 ? 4.064 -6.664 -13.570 1.00 88.31 158 MET A CA 1
ATOM 1250 C C . MET A 1 158 ? 5.123 -5.843 -12.835 1.00 88.31 158 MET A C 1
ATOM 1252 O O . MET A 1 158 ? 6.320 -6.056 -13.002 1.00 88.31 158 MET A O 1
ATOM 1256 N N . LEU A 1 159 ? 4.674 -4.926 -11.983 1.00 87.50 159 LEU A N 1
ATOM 1257 C CA . LEU A 1 159 ? 5.489 -4.291 -10.951 1.00 87.50 159 LEU A CA 1
ATOM 1258 C C . LEU A 1 159 ? 4.783 -4.397 -9.600 1.00 87.50 159 LEU A C 1
ATOM 1260 O O . LEU A 1 159 ? 3.554 -4.356 -9.533 1.00 87.50 159 LEU A O 1
ATOM 1264 N N . SER A 1 160 ? 5.558 -4.495 -8.533 1.00 88.62 160 SER A N 1
ATOM 1265 C CA . SER A 1 160 ? 5.090 -4.479 -7.153 1.00 88.62 160 SER A CA 1
ATOM 1266 C C . SER A 1 160 ? 5.739 -3.311 -6.436 1.00 88.62 160 SER A C 1
ATOM 1268 O O . SER A 1 160 ? 6.937 -3.085 -6.570 1.00 88.62 160 SER A O 1
ATOM 1270 N N . LEU A 1 161 ? 4.948 -2.561 -5.684 1.00 89.88 161 LEU A N 1
ATOM 1271 C CA . LEU A 1 161 ? 5.405 -1.455 -4.862 1.00 89.88 161 LEU A CA 1
ATOM 1272 C C . LEU A 1 161 ? 5.299 -1.857 -3.396 1.00 89.88 161 LEU A C 1
ATOM 1274 O O . LEU A 1 161 ? 4.290 -2.432 -2.993 1.00 89.88 161 LEU A O 1
ATOM 1278 N N . LEU A 1 162 ? 6.328 -1.522 -2.627 1.00 91.31 162 LEU A N 1
ATOM 1279 C CA . LEU A 1 162 ? 6.370 -1.586 -1.175 1.00 91.31 162 LEU A CA 1
ATOM 1280 C C . LEU A 1 162 ? 6.798 -0.208 -0.663 1.00 91.31 162 LEU A C 1
ATOM 1282 O O . LEU A 1 162 ? 7.866 0.273 -1.035 1.00 91.31 162 LEU A O 1
ATOM 1286 N N . ALA A 1 163 ? 5.976 0.429 0.161 1.00 91.31 163 ALA A N 1
ATOM 1287 C CA . ALA A 1 163 ? 6.257 1.743 0.724 1.00 91.31 163 ALA A CA 1
ATOM 1288 C C . ALA A 1 163 ? 6.097 1.738 2.243 1.00 91.31 163 ALA A C 1
ATOM 1290 O O . ALA A 1 163 ? 5.049 1.329 2.739 1.00 91.31 1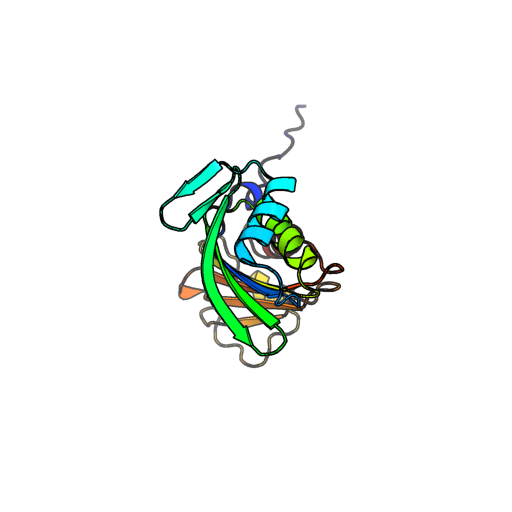63 ALA A O 1
ATOM 1291 N N . SER A 1 164 ? 7.113 2.232 2.948 1.00 92.31 164 SER A N 1
ATOM 1292 C CA . SER A 1 164 ? 7.020 2.643 4.353 1.00 92.31 164 SER A CA 1
ATOM 1293 C C . SER A 1 164 ? 6.584 4.101 4.403 1.00 92.31 164 SER A C 1
ATOM 1295 O O . SER A 1 164 ? 7.232 4.951 3.783 1.00 92.31 164 SER A O 1
ATOM 1297 N N . LEU A 1 165 ? 5.463 4.365 5.072 1.00 92.50 165 LEU A N 1
ATOM 1298 C CA . LEU A 1 165 ? 4.773 5.650 5.075 1.00 92.50 165 LEU A CA 1
ATOM 1299 C C . LEU A 1 165 ? 4.459 6.095 6.506 1.00 92.50 165 LEU A C 1
ATOM 1301 O O . LEU A 1 165 ? 3.910 5.324 7.289 1.00 92.50 165 LEU A O 1
ATOM 1305 N N . ASN A 1 166 ? 4.716 7.361 6.799 1.00 91.94 166 ASN A N 1
ATOM 1306 C CA . ASN A 1 166 ? 4.340 8.079 8.010 1.00 91.94 166 ASN A CA 1
ATOM 1307 C C . ASN A 1 166 ? 3.518 9.334 7.640 1.00 91.94 166 ASN A C 1
ATOM 1309 O O . ASN A 1 166 ? 3.142 9.539 6.483 1.00 91.94 166 ASN A O 1
ATOM 1313 N N . ARG A 1 167 ? 3.203 10.183 8.624 1.00 90.06 167 ARG A N 1
ATOM 1314 C CA . ARG A 1 167 ? 2.373 11.389 8.413 1.00 90.06 167 ARG A CA 1
ATOM 1315 C C . ARG A 1 167 ? 3.037 12.473 7.555 1.00 90.06 167 ARG A C 1
ATOM 1317 O O . ARG A 1 167 ? 2.327 13.324 7.026 1.00 90.06 167 ARG A O 1
ATOM 1324 N N . GLU A 1 168 ? 4.358 12.448 7.433 1.00 89.81 168 GLU A N 1
ATOM 1325 C CA . GLU A 1 168 ? 5.153 13.395 6.642 1.00 89.81 168 GLU A CA 1
ATOM 1326 C C . GLU A 1 168 ? 5.426 12.878 5.220 1.00 89.81 168 GLU A C 1
ATOM 1328 O O . GLU A 1 168 ? 5.844 13.642 4.351 1.00 89.81 168 GLU A O 1
ATOM 1333 N N . SER A 1 169 ? 5.167 11.593 4.958 1.00 89.50 169 SER A N 1
ATOM 1334 C CA . SER A 1 169 ? 5.337 10.979 3.644 1.00 89.50 169 SER A CA 1
ATOM 1335 C C . SER A 1 169 ? 4.423 11.579 2.575 1.00 89.50 169 SER A C 1
ATOM 1337 O O . SER A 1 169 ? 3.277 11.963 2.826 1.00 89.50 169 SER A O 1
ATOM 1339 N N . LEU A 1 170 ? 4.884 11.523 1.322 1.00 86.88 170 LEU A N 1
ATOM 1340 C CA . LEU A 1 170 ? 4.016 11.723 0.160 1.00 86.88 170 LEU A CA 1
ATOM 1341 C C . LEU A 1 170 ? 2.819 10.764 0.167 1.00 86.88 170 LEU A C 1
ATOM 1343 O O . LEU A 1 170 ? 2.924 9.590 0.535 1.00 86.88 170 LEU A O 1
ATOM 1347 N N . LYS A 1 171 ? 1.680 11.239 -0.349 1.00 89.75 171 LYS A N 1
ATOM 1348 C CA . LYS A 1 171 ? 0.481 10.404 -0.465 1.00 89.75 171 LYS A CA 1
ATOM 1349 C C . LYS A 1 171 ? 0.708 9.252 -1.452 1.00 89.75 171 LYS A C 1
ATOM 1351 O O . LYS A 1 171 ? 1.323 9.467 -2.504 1.00 89.75 171 LYS A O 1
ATOM 1356 N N . PRO A 1 172 ? 0.142 8.054 -1.205 1.00 88.75 172 PRO A N 1
ATOM 1357 C CA . PRO A 1 172 ? 0.223 6.925 -2.134 1.00 88.75 172 PRO A CA 1
ATOM 1358 C C . PRO A 1 172 ? -0.134 7.278 -3.584 1.00 88.75 172 PRO A C 1
ATOM 1360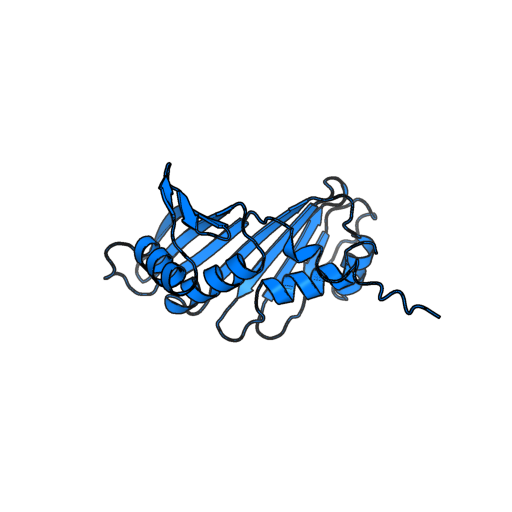 O O . PRO A 1 172 ? 0.544 6.852 -4.520 1.00 88.75 172 PRO A O 1
ATOM 1363 N N . SER A 1 173 ? -1.169 8.091 -3.802 1.00 86.88 173 SER A N 1
ATOM 1364 C CA . SER A 1 173 ? -1.577 8.531 -5.137 1.00 86.88 173 SER A CA 1
ATOM 1365 C C . SER A 1 173 ? -0.544 9.426 -5.826 1.00 86.88 173 SER A C 1
ATOM 1367 O O . SER A 1 173 ? -0.422 9.381 -7.053 1.00 86.88 173 SER A O 1
ATOM 1369 N N . GLU A 1 174 ? 0.237 10.198 -5.072 1.00 85.88 174 GLU A N 1
ATOM 1370 C CA . GLU A 1 174 ? 1.331 11.015 -5.598 1.00 85.88 174 GLU A CA 1
ATOM 1371 C C . GLU A 1 174 ? 2.541 10.157 -5.954 1.00 85.88 174 GLU A C 1
ATOM 1373 O O . GLU A 1 174 ? 3.075 10.312 -7.053 1.00 85.88 174 GLU A O 1
ATOM 1378 N N . ILE A 1 175 ? 2.895 9.187 -5.103 1.00 86.12 175 ILE A N 1
ATOM 1379 C CA . ILE A 1 175 ? 3.924 8.173 -5.389 1.00 86.12 175 ILE A CA 1
ATOM 1380 C C . ILE A 1 175 ? 3.585 7.450 -6.699 1.00 86.12 175 ILE A C 1
ATOM 1382 O O . ILE A 1 175 ? 4.395 7.401 -7.628 1.00 86.12 175 ILE A O 1
ATOM 1386 N N . LEU A 1 176 ? 2.343 6.971 -6.827 1.00 82.44 176 LEU A N 1
A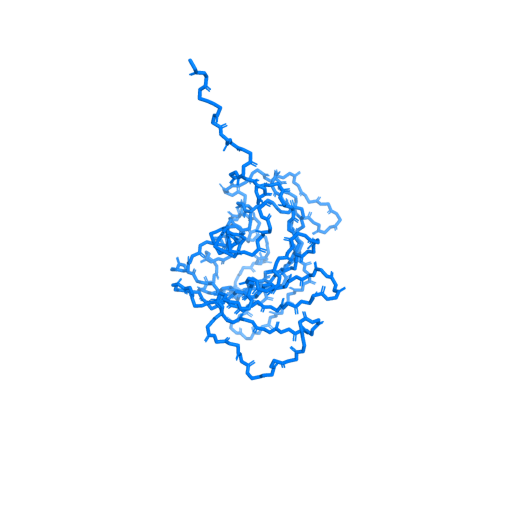TOM 1387 C CA . LEU A 1 176 ? 1.828 6.350 -8.049 1.00 82.44 176 LEU A CA 1
ATOM 1388 C C . LEU A 1 176 ? 1.919 7.285 -9.256 1.00 82.44 176 LEU A C 1
ATOM 1390 O O . LEU A 1 176 ? 2.291 6.867 -10.352 1.00 82.44 176 LEU A O 1
ATOM 1394 N N . ARG A 1 177 ? 1.592 8.567 -9.081 1.00 81.12 177 ARG A N 1
ATOM 1395 C CA . ARG A 1 177 ? 1.664 9.558 -10.156 1.00 81.12 177 ARG A CA 1
ATOM 1396 C C . ARG A 1 177 ? 3.096 9.801 -10.617 1.00 81.12 177 ARG A C 1
ATOM 1398 O O . ARG A 1 177 ? 3.310 9.924 -11.823 1.00 81.12 177 ARG A O 1
ATOM 1405 N N . ILE A 1 178 ? 4.051 9.885 -9.695 1.00 80.19 178 ILE A N 1
ATOM 1406 C CA . ILE A 1 178 ? 5.478 10.041 -9.997 1.00 80.19 178 ILE A CA 1
ATOM 1407 C C . ILE A 1 178 ? 5.976 8.816 -10.761 1.00 80.19 178 ILE A C 1
ATOM 1409 O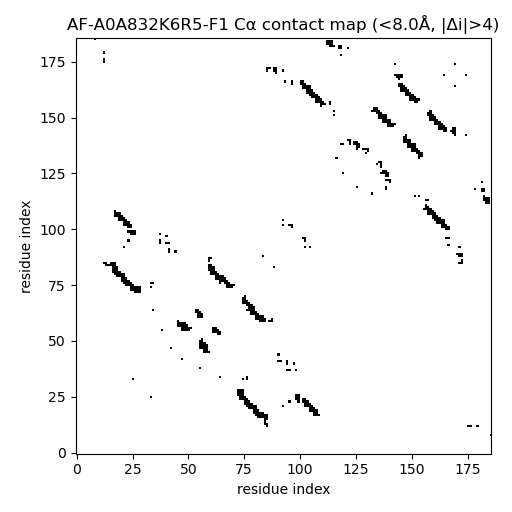 O . ILE A 1 178 ? 6.547 8.976 -11.843 1.00 80.19 178 ILE A O 1
ATOM 1413 N N . LEU A 1 179 ? 5.670 7.618 -10.253 1.00 79.00 179 LEU A N 1
ATOM 1414 C CA . LEU A 1 179 ? 6.005 6.349 -10.889 1.00 79.00 179 LEU A CA 1
ATOM 1415 C C . LEU A 1 179 ? 5.471 6.323 -12.328 1.00 79.00 179 LEU A C 1
ATOM 1417 O O . LEU A 1 179 ? 6.236 6.249 -13.286 1.00 79.00 179 LEU A O 1
ATOM 1421 N N . PHE A 1 180 ? 4.164 6.498 -12.515 1.00 77.25 180 PHE A N 1
ATOM 1422 C CA . PHE A 1 180 ? 3.529 6.357 -13.826 1.00 77.25 180 PHE A CA 1
ATOM 1423 C C . PHE A 1 180 ? 3.827 7.457 -14.827 1.00 77.25 180 PHE A C 1
ATOM 1425 O O . PHE A 1 180 ? 3.819 7.184 -16.026 1.00 77.25 180 PHE A O 1
ATOM 1432 N N . ARG A 1 181 ? 4.109 8.685 -14.382 1.00 76.00 181 ARG A N 1
ATOM 1433 C CA . ARG A 1 181 ? 4.570 9.742 -15.295 1.00 76.00 181 ARG A CA 1
ATOM 1434 C C . ARG A 1 181 ? 5.856 9.349 -16.009 1.00 76.00 181 ARG A C 1
ATOM 1436 O O . ARG A 1 181 ? 6.054 9.773 -17.144 1.00 76.00 181 ARG A O 1
ATOM 1443 N N . LYS A 1 182 ? 6.714 8.586 -15.334 1.00 69.69 182 LYS A N 1
ATOM 1444 C CA . LYS A 1 182 ? 8.010 8.160 -15.856 1.00 69.69 182 LYS A CA 1
ATOM 1445 C C . LYS A 1 182 ? 7.925 6.813 -16.575 1.00 69.69 182 LYS A C 1
ATOM 1447 O O . LYS A 1 182 ? 8.600 6.641 -17.580 1.00 69.69 182 LYS A O 1
ATOM 1452 N N . VAL A 1 183 ? 7.074 5.892 -16.109 1.00 72.12 183 VAL A N 1
ATOM 1453 C CA . VAL A 1 183 ? 7.130 4.481 -16.542 1.00 72.12 183 VAL A CA 1
ATOM 1454 C C . VAL A 1 183 ? 5.942 3.986 -17.363 1.00 72.12 183 VAL A C 1
ATOM 1456 O O . VAL A 1 183 ? 5.963 2.840 -17.791 1.00 72.12 183 VAL A O 1
ATOM 1459 N N . LEU A 1 184 ? 4.902 4.784 -17.622 1.00 67.31 184 LEU A N 1
ATOM 1460 C CA . LEU A 1 184 ? 3.862 4.385 -18.582 1.00 67.31 184 LEU A CA 1
ATOM 1461 C C . LEU A 1 184 ? 4.205 4.876 -19.992 1.00 67.31 184 LEU A C 1
ATOM 1463 O O . LEU A 1 184 ? 4.565 6.039 -20.182 1.00 67.31 184 LEU A O 1
ATOM 1467 N N . LYS A 1 185 ? 4.053 3.999 -20.994 1.00 59.53 185 LYS A N 1
ATOM 1468 C CA . LYS A 1 185 ? 4.151 4.387 -22.412 1.00 59.53 185 LYS A CA 1
ATOM 1469 C C . LYS A 1 185 ? 3.066 5.433 -22.732 1.00 59.53 185 LYS A C 1
ATOM 1471 O O . LYS A 1 185 ? 1.899 5.235 -22.382 1.00 59.53 185 LYS A O 1
ATOM 1476 N N . LYS A 1 186 ? 3.471 6.559 -23.336 1.00 53.88 186 LYS A N 1
ATOM 1477 C CA . LYS A 1 186 ? 2.559 7.625 -23.791 1.00 53.88 186 LYS A CA 1
ATOM 1478 C C . LYS A 1 186 ? 1.647 7.147 -24.911 1.00 53.88 186 LYS A C 1
ATOM 1480 O O . LYS A 1 186 ? 2.139 6.388 -25.769 1.00 53.88 186 LYS A O 1
#

Foldseek 3Di:
DDDPPPPPPDPPLQQDKWKWKKKFKFQDPPDPDVVVQLLVQLCVPFPWDDDDPQWTDTPAWIKHWPDWDDDDRIIMTIMIITRHGLVSQLSSLVSRLVRHQKMKIKTKDADPQWAVVLVVVQAPPFDDDPDDSQDWGKGFHDFPQKTKIKIDHVVRNMIMIIMMHGPRGDGSSVVVVVNCVRTGDD